Protein AF-A0A958RCN8-F1 (afdb_monomer_lite)

Foldseek 3Di:
DVVVVVVVVVVVVVVVVVVVLVVVVVPDVVSVVVVVVVVVVVVCCCVVVVVVVVVVVVVVLVVLCPDPLVVLVVLLVVLVVLLVVLVVVLVVLVVLLVVLVVVLPPDPDDDPVSNVVSVVVSVVSVVVNVVSVVSNVVSVVSNVVSVVVSVVVVVVVVVVVVVVVVVVVVVVVVVVVVVVVVVVVVVVVVVVVVVVVVVVVVVVVVPPDPVCVVVVVVVVVVVVVVVVD

Sequence (229 aa):
MSNRQSREDIFRWLLIGFIVSVLLVRMVPVFRFILGLLIVLIIGGAVGGGLWYFLIKRRRDKAYAASTEGQISQRIAYCEQEMEKQEDEIKEIEENIQDLQAQLVSSNEIAPQNRRESESLIRAFRSQLELRRSKMVFYNACVRKLEVLLHNQRLASDLEIKKKKLEKFRENNFEELAKLESLRSDVEMETLYLETIDQLSQRIQDTNTVDDAEVLQKELDKMMKELEC

Radius of gyration: 46.38 Å; chains: 1; bounding box: 95×74×129 Å

Secondary structure (DSSP, 8-state):
-HHHHHHHHHHHHHHHHHHHHHHHHHH-HHHHHHHHHHHHHHHHHHHHHHHHHHHHHHHHHHHHHHSHHHHHHHHHHHHHHHHHHHHHHHHHHHHHHHHHHHHHHH-TT--HHHHHHHHHHHHHHHHHHHHHHHHHHHHHHHHHHHHHHHHHHHHHHHHHHHHHHHHHHHHHHHHHHHHHHHHHHHHHHHHHHHHHHHHHHHHHHHT-STTTHHHHHHHHHHHHHHH--

Structure (mmCIF, N/CA/C/O backbone):
data_AF-A0A958RCN8-F1
#
_entry.id   AF-A0A958RCN8-F1
#
loop_
_atom_site.group_PDB
_atom_site.id
_atom_site.type_symbol
_atom_site.label_atom_id
_atom_site.label_alt_id
_atom_site.label_comp_id
_atom_site.label_asym_id
_atom_site.label_entity_id
_atom_site.label_seq_id
_atom_site.pdbx_PDB_ins_code
_atom_site.Cartn_x
_atom_site.Cartn_y
_atom_site.Cartn_z
_atom_site.occupancy
_atom_site.B_iso_or_equiv
_atom_site.auth_seq_id
_atom_site.auth_comp_id
_atom_site.auth_asym_id
_atom_site.auth_atom_id
_atom_site.pdbx_PDB_model_num
ATOM 1 N N . MET A 1 1 ? -23.945 -27.542 -24.951 1.00 50.31 1 MET A N 1
ATOM 2 C CA . MET A 1 1 ? -24.043 -28.936 -24.447 1.00 50.31 1 MET A CA 1
ATOM 3 C C . MET A 1 1 ? -22.737 -29.737 -24.550 1.00 50.31 1 MET A C 1
ATOM 5 O O . MET A 1 1 ? -22.545 -30.607 -23.717 1.00 50.31 1 MET A O 1
ATOM 9 N N . SER A 1 2 ? -21.798 -29.409 -25.451 1.00 57.50 2 SER A N 1
ATOM 10 C CA . SER A 1 2 ? -20.541 -30.169 -25.651 1.00 57.50 2 SER A CA 1
ATOM 11 C C . SER A 1 2 ? -19.548 -30.190 -24.469 1.00 57.50 2 SER A C 1
ATOM 13 O O . SER A 1 2 ? -18.787 -31.142 -24.334 1.00 57.50 2 SER A O 1
ATOM 15 N N . ASN A 1 3 ? -19.532 -29.175 -23.594 1.00 57.53 3 ASN A N 1
ATOM 16 C CA . ASN A 1 3 ? -18.508 -29.058 -22.537 1.00 57.53 3 ASN A CA 1
ATOM 17 C C . ASN A 1 3 ? -18.808 -29.905 -21.277 1.00 57.53 3 ASN A C 1
ATOM 19 O O . ASN A 1 3 ? -17.936 -30.143 -20.446 1.00 57.53 3 ASN A O 1
ATOM 23 N N . ARG A 1 4 ? -20.058 -30.367 -21.118 1.00 61.44 4 ARG A N 1
ATOM 24 C CA . ARG A 1 4 ? -20.486 -31.182 -19.966 1.00 61.44 4 ARG A CA 1
ATOM 25 C C . ARG A 1 4 ? -20.142 -32.661 -20.165 1.00 61.44 4 ARG A C 1
ATOM 27 O O . ARG A 1 4 ? -19.679 -33.302 -19.233 1.00 61.44 4 ARG A O 1
ATOM 34 N N . GLN A 1 5 ? -20.276 -33.140 -21.401 1.00 64.12 5 GLN A N 1
ATOM 35 C CA . GLN A 1 5 ? -19.983 -34.520 -21.795 1.00 64.12 5 GLN A CA 1
ATOM 36 C C . GLN A 1 5 ? -18.476 -34.822 -21.705 1.00 64.12 5 GLN A C 1
ATOM 38 O O . GLN A 1 5 ? -18.084 -35.793 -21.073 1.00 64.12 5 GLN A O 1
ATOM 43 N N . SER A 1 6 ? -17.627 -33.889 -22.161 1.00 70.69 6 SER A N 1
ATOM 44 C CA . SER A 1 6 ? -16.163 -33.993 -22.029 1.00 70.69 6 SER A CA 1
ATOM 45 C C . SER A 1 6 ? -15.694 -34.107 -20.567 1.00 70.69 6 SER A C 1
ATOM 47 O O . SER A 1 6 ? -14.833 -34.924 -20.249 1.00 70.69 6 SER A O 1
ATOM 49 N N . ARG A 1 7 ? -16.310 -33.365 -19.631 1.00 75.62 7 ARG A N 1
ATOM 50 C CA . ARG A 1 7 ? -16.005 -33.489 -18.191 1.00 75.62 7 ARG A CA 1
ATOM 51 C C . ARG A 1 7 ? -16.369 -34.858 -17.621 1.00 75.62 7 ARG A C 1
ATOM 53 O O . ARG A 1 7 ? -15.628 -35.357 -16.780 1.00 75.62 7 ARG A O 1
ATOM 60 N N . GLU A 1 8 ? -17.487 -35.442 -18.040 1.00 81.06 8 GLU A N 1
ATOM 61 C CA . GLU A 1 8 ? -17.928 -36.762 -17.574 1.00 81.06 8 GLU A CA 1
ATOM 62 C C . GLU A 1 8 ? -17.058 -37.885 -18.144 1.00 81.06 8 GLU A C 1
ATOM 64 O O . GLU A 1 8 ? -16.711 -38.813 -17.414 1.00 81.06 8 GLU A O 1
ATOM 69 N N . ASP A 1 9 ? -16.623 -37.765 -19.399 1.00 81.31 9 ASP A N 1
ATOM 70 C CA . ASP A 1 9 ? -15.710 -38.722 -20.022 1.00 81.31 9 ASP A CA 1
ATOM 71 C C . ASP A 1 9 ? -14.320 -38.673 -19.371 1.00 81.31 9 ASP A C 1
ATOM 73 O O . ASP A 1 9 ? -13.771 -39.716 -19.016 1.00 81.31 9 ASP A O 1
ATOM 77 N N . ILE A 1 10 ? -13.785 -37.477 -19.093 1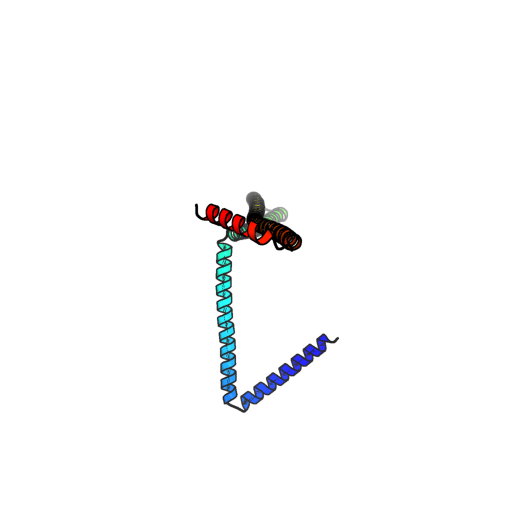.00 80.69 10 ILE A N 1
ATOM 78 C CA . ILE A 1 10 ? -12.529 -37.310 -18.337 1.00 80.69 10 ILE A CA 1
ATOM 79 C C . ILE A 1 10 ? -12.654 -37.927 -16.938 1.00 80.69 10 ILE A C 1
ATOM 81 O O . ILE A 1 10 ? -11.750 -38.630 -16.486 1.00 80.69 10 ILE A O 1
ATOM 85 N N . PHE A 1 11 ? -13.783 -37.708 -16.255 1.00 84.00 11 PHE A N 1
ATOM 86 C CA . PHE A 1 11 ? -14.011 -38.268 -14.924 1.00 84.00 11 PHE A CA 1
ATOM 87 C C . PHE A 1 11 ? -14.089 -39.799 -14.955 1.00 84.00 11 PHE A C 1
ATOM 89 O O . PHE A 1 11 ? -13.509 -40.453 -14.093 1.00 84.00 11 PHE A O 1
ATOM 96 N N . ARG A 1 12 ? -14.740 -40.383 -15.971 1.00 85.25 12 ARG A N 1
ATOM 97 C CA . ARG A 1 12 ? -14.813 -41.840 -16.174 1.00 85.25 12 ARG A CA 1
ATOM 98 C C . ARG A 1 12 ? -13.439 -42.447 -16.448 1.00 85.25 12 ARG A C 1
ATOM 100 O O . ARG A 1 12 ? -13.089 -43.436 -15.808 1.00 85.25 12 ARG A O 1
ATOM 107 N N . TRP A 1 13 ? -12.637 -41.841 -17.324 1.00 85.12 13 TRP A N 1
ATOM 108 C CA . TRP A 1 13 ? -11.272 -42.301 -17.603 1.00 85.12 13 TRP A CA 1
ATOM 109 C C . TRP A 1 13 ? -10.355 -42.200 -16.376 1.00 85.12 13 TRP A C 1
ATOM 111 O O . TRP A 1 13 ? -9.581 -43.123 -16.120 1.00 85.12 13 TRP A O 1
ATOM 121 N N . LEU A 1 14 ? -10.490 -41.146 -15.561 1.00 84.62 14 LEU A N 1
ATOM 122 C CA . LEU A 1 14 ? -9.772 -41.018 -14.286 1.00 84.62 14 LEU A CA 1
ATOM 123 C C . LEU A 1 14 ? -10.178 -42.101 -13.275 1.00 84.62 14 LEU A C 1
ATOM 125 O O . LEU A 1 14 ? -9.314 -42.674 -12.611 1.00 84.62 14 LEU A O 1
ATOM 129 N N . LEU A 1 15 ? -11.473 -42.414 -13.176 1.00 85.12 15 LEU A N 1
ATOM 130 C CA . LEU A 1 15 ? -12.000 -43.424 -12.253 1.00 85.12 15 LEU A CA 1
ATOM 131 C C . LEU A 1 15 ? -11.544 -44.837 -12.644 1.00 85.12 15 LEU A C 1
ATOM 133 O O . LEU A 1 15 ? -11.093 -45.602 -11.792 1.00 85.12 15 LEU A O 1
ATOM 137 N N . ILE A 1 16 ? -11.585 -45.160 -13.940 1.00 85.75 16 ILE A N 1
ATOM 138 C CA . ILE A 1 16 ? -11.079 -46.431 -14.476 1.00 85.75 16 ILE A CA 1
ATOM 139 C C . ILE A 1 16 ? -9.566 -46.539 -14.242 1.00 85.75 16 ILE A C 1
ATOM 141 O O . ILE A 1 16 ? -9.097 -47.565 -13.750 1.00 85.75 16 ILE A O 1
ATOM 145 N N . GLY A 1 17 ? -8.806 -45.472 -14.512 1.00 82.75 17 GLY A N 1
ATOM 146 C CA . GLY A 1 17 ? -7.365 -45.428 -14.247 1.00 82.75 17 GLY A CA 1
ATOM 147 C C . GLY A 1 17 ? -7.024 -45.644 -12.769 1.00 82.75 17 GLY A C 1
ATOM 148 O O . GLY A 1 17 ? -6.096 -46.388 -12.450 1.00 82.75 17 GLY A O 1
ATOM 149 N N . PHE A 1 18 ? -7.811 -45.066 -11.857 1.00 83.94 18 PHE A N 1
ATOM 150 C CA . PHE A 1 18 ? -7.647 -45.256 -10.416 1.00 83.94 18 PHE A CA 1
ATOM 151 C C . PHE A 1 18 ? -7.913 -46.707 -9.988 1.00 83.94 18 PHE A C 1
ATOM 153 O O . PHE A 1 18 ? -7.109 -47.289 -9.261 1.00 83.94 18 PHE A O 1
ATOM 160 N N . ILE A 1 19 ? -8.987 -47.330 -10.486 1.00 83.75 19 ILE A N 1
ATOM 161 C CA . ILE A 1 19 ? -9.335 -48.727 -10.171 1.00 83.75 19 ILE A CA 1
ATOM 162 C C . ILE A 1 19 ? -8.264 -49.697 -10.692 1.00 83.75 19 ILE A C 1
ATOM 164 O O . ILE A 1 19 ? -7.822 -50.583 -9.958 1.00 83.75 19 ILE A O 1
ATOM 168 N N . VAL A 1 20 ? -7.805 -49.514 -11.935 1.00 82.12 20 VAL A N 1
ATOM 169 C CA . VAL A 1 20 ? -6.746 -50.342 -12.538 1.00 82.12 20 VAL A CA 1
ATOM 170 C C . VAL A 1 20 ? -5.425 -50.180 -11.780 1.00 82.12 20 VAL A C 1
ATOM 172 O O . VAL A 1 20 ? -4.744 -51.171 -11.513 1.00 82.12 20 VAL A O 1
ATOM 175 N N . SER A 1 21 ? -5.095 -48.956 -11.361 1.00 74.56 21 SER A N 1
ATOM 176 C CA . SER A 1 21 ? -3.922 -48.670 -10.527 1.00 74.56 21 SER A CA 1
ATOM 177 C C . SER A 1 21 ? -3.978 -49.417 -9.186 1.00 74.56 21 SER A C 1
ATOM 179 O O . SER A 1 21 ? -3.027 -50.109 -8.821 1.00 74.56 21 SER A O 1
ATOM 181 N N . VAL A 1 22 ? -5.121 -49.388 -8.490 1.00 79.38 22 VAL A N 1
ATOM 182 C CA . VAL A 1 22 ? -5.320 -50.113 -7.219 1.00 79.38 22 VAL A CA 1
ATOM 183 C C . VAL A 1 22 ? -5.211 -51.634 -7.405 1.00 79.38 22 VAL A C 1
ATOM 185 O O . VAL A 1 22 ? -4.614 -52.321 -6.569 1.00 79.38 22 VAL A O 1
ATOM 188 N N . LEU A 1 23 ? -5.735 -52.172 -8.510 1.00 76.94 23 LEU A N 1
ATOM 189 C CA . LEU A 1 23 ? -5.676 -53.604 -8.814 1.00 76.94 23 LEU A CA 1
ATOM 190 C C . LEU A 1 23 ? -4.239 -54.074 -9.117 1.00 76.94 23 LEU A C 1
ATOM 192 O O . LEU A 1 23 ? -3.799 -55.098 -8.589 1.00 76.94 23 LEU A O 1
ATOM 196 N N . LEU A 1 24 ? -3.471 -53.296 -9.888 1.00 69.25 24 LEU A N 1
ATOM 197 C CA . LEU A 1 24 ? -2.056 -53.569 -10.187 1.00 69.25 24 LEU A CA 1
ATOM 198 C C . LEU A 1 24 ? -1.173 -53.532 -8.928 1.00 69.25 24 LEU A C 1
ATOM 200 O O . LEU A 1 24 ? -0.314 -54.397 -8.741 1.00 69.25 24 LEU A O 1
ATOM 204 N N . VAL A 1 25 ? -1.439 -52.592 -8.015 1.00 69.44 25 VAL A N 1
ATOM 205 C CA . VAL A 1 25 ? -0.756 -52.468 -6.712 1.00 69.44 25 VAL A CA 1
ATOM 206 C C . VAL A 1 25 ? -1.005 -53.681 -5.801 1.00 69.44 25 VAL A C 1
ATOM 208 O O . VAL A 1 25 ? -0.179 -54.013 -4.939 1.00 69.44 25 VAL A O 1
ATOM 211 N N . ARG A 1 26 ? -2.134 -54.383 -5.966 1.00 72.12 26 ARG A N 1
ATOM 212 C CA . ARG A 1 26 ? -2.431 -55.619 -5.225 1.00 72.12 26 ARG A CA 1
ATOM 213 C C . ARG A 1 26 ? -1.603 -56.800 -5.740 1.00 72.12 26 ARG A C 1
ATOM 215 O O . ARG A 1 26 ? -1.090 -57.552 -4.915 1.00 72.12 26 ARG A O 1
ATOM 222 N N . MET A 1 27 ? -1.484 -56.935 -7.062 1.00 69.94 27 MET A N 1
ATOM 223 C CA . MET A 1 27 ? -0.939 -58.117 -7.744 1.00 69.94 27 MET A CA 1
ATOM 224 C C . MET A 1 27 ? 0.592 -58.159 -7.790 1.00 69.94 27 MET A C 1
ATOM 226 O O . MET A 1 27 ? 1.169 -59.235 -7.668 1.00 69.94 27 MET A O 1
ATOM 230 N N . VAL A 1 28 ? 1.263 -57.011 -7.932 1.00 76.50 28 VAL A N 1
ATOM 231 C CA . VAL A 1 28 ? 2.714 -56.989 -8.165 1.00 76.50 28 VAL A CA 1
ATOM 232 C C . VAL A 1 28 ? 3.429 -56.161 -7.088 1.00 76.50 28 VAL A C 1
ATOM 234 O O . VAL A 1 28 ? 3.257 -54.941 -7.032 1.00 76.50 28 VAL A O 1
ATOM 237 N N . PRO A 1 29 ? 4.278 -56.773 -6.238 1.00 74.50 29 PRO A N 1
ATOM 238 C CA . PRO A 1 29 ? 4.960 -56.063 -5.153 1.00 74.50 29 PRO A CA 1
ATOM 239 C C . PRO A 1 29 ? 5.914 -54.968 -5.659 1.00 74.50 29 PRO A C 1
ATOM 241 O O . PRO A 1 29 ? 6.082 -53.954 -4.988 1.00 74.50 29 PRO A O 1
ATOM 244 N N . VAL A 1 30 ? 6.464 -55.109 -6.870 1.00 78.56 30 VAL A N 1
ATOM 245 C CA . VAL A 1 30 ? 7.331 -54.102 -7.514 1.00 78.56 30 VAL A CA 1
ATOM 246 C C . VAL A 1 30 ? 6.589 -52.781 -7.770 1.00 78.56 30 VAL A C 1
ATOM 248 O O . VAL A 1 30 ? 7.156 -51.708 -7.571 1.00 78.56 30 VAL A O 1
ATOM 251 N N . PHE A 1 31 ? 5.295 -52.827 -8.115 1.00 76.06 31 PHE A N 1
ATOM 252 C CA . PHE A 1 31 ? 4.500 -51.613 -8.339 1.00 76.06 31 PHE A CA 1
ATOM 253 C C . PHE A 1 31 ? 4.251 -50.819 -7.049 1.00 76.06 31 PHE A C 1
ATOM 255 O O . PHE A 1 31 ? 4.115 -49.601 -7.117 1.00 76.06 31 PHE A O 1
ATOM 262 N N . ARG A 1 32 ? 4.262 -51.458 -5.866 1.00 74.38 32 ARG A N 1
ATOM 263 C CA . ARG A 1 32 ? 4.172 -50.746 -4.574 1.00 74.38 32 ARG A CA 1
ATOM 264 C C . ARG A 1 32 ? 5.386 -49.861 -4.327 1.00 74.38 32 ARG A C 1
ATOM 266 O O . ARG A 1 32 ? 5.229 -48.731 -3.878 1.00 74.38 32 ARG A O 1
ATOM 273 N N . PHE A 1 33 ? 6.576 -50.360 -4.652 1.00 81.62 33 PHE A N 1
ATOM 274 C CA . PHE A 1 33 ? 7.813 -49.592 -4.522 1.00 81.62 33 PHE A CA 1
ATOM 275 C C . PHE A 1 33 ? 7.858 -48.425 -5.510 1.00 81.62 33 PHE A C 1
ATOM 277 O O . PHE A 1 33 ? 8.165 -47.307 -5.108 1.00 81.62 33 PHE A O 1
ATOM 284 N N . ILE A 1 34 ? 7.483 -48.658 -6.773 1.00 84.69 34 ILE A N 1
ATOM 285 C CA . ILE A 1 34 ? 7.455 -47.607 -7.803 1.00 84.69 34 ILE A CA 1
ATOM 286 C C . ILE A 1 34 ? 6.440 -46.514 -7.443 1.00 84.69 34 ILE A C 1
ATOM 288 O O . ILE A 1 34 ? 6.762 -45.330 -7.504 1.00 84.69 34 ILE A O 1
ATOM 292 N N . LEU A 1 35 ? 5.230 -46.894 -7.021 1.00 81.56 35 LEU A N 1
ATOM 293 C CA . LEU A 1 35 ? 4.178 -45.938 -6.677 1.00 81.56 35 LEU A CA 1
ATOM 294 C C . LEU A 1 35 ? 4.506 -45.172 -5.385 1.00 81.56 35 LEU A C 1
ATOM 296 O O . LEU A 1 35 ? 4.281 -43.967 -5.318 1.00 81.56 35 LEU A O 1
ATOM 300 N N . GLY A 1 36 ? 5.120 -45.834 -4.397 1.00 84.62 36 GLY A N 1
ATOM 301 C CA . GLY A 1 36 ? 5.647 -45.177 -3.200 1.00 84.62 36 GLY A CA 1
ATOM 302 C C . GLY A 1 36 ? 6.741 -44.154 -3.522 1.00 84.62 36 GLY A C 1
ATOM 303 O O . GLY A 1 36 ? 6.684 -43.025 -3.041 1.00 84.62 36 GLY A O 1
ATOM 304 N N . LEU A 1 37 ? 7.694 -44.507 -4.389 1.00 87.75 37 LEU A N 1
ATOM 305 C CA . LEU A 1 37 ? 8.769 -43.607 -4.821 1.00 87.75 37 LEU A CA 1
ATOM 306 C C . LEU A 1 37 ? 8.220 -42.398 -5.592 1.00 87.75 37 LEU A C 1
ATOM 308 O O . LEU A 1 37 ? 8.651 -41.269 -5.360 1.00 87.75 37 LEU A O 1
ATOM 312 N N . LEU A 1 38 ? 7.228 -42.615 -6.458 1.00 88.88 38 LEU A N 1
ATOM 313 C CA . LEU A 1 38 ? 6.568 -41.553 -7.215 1.00 88.88 38 LEU A CA 1
ATOM 314 C C . LEU A 1 38 ? 5.820 -40.582 -6.289 1.00 88.88 38 LEU A C 1
ATOM 316 O O . LEU A 1 38 ? 5.951 -39.370 -6.445 1.00 88.88 38 LEU A O 1
ATOM 320 N N . ILE A 1 39 ? 5.107 -41.088 -5.278 1.00 87.50 39 ILE A N 1
ATOM 321 C CA . ILE A 1 39 ? 4.454 -40.249 -4.260 1.00 87.50 39 ILE A CA 1
ATOM 322 C C . ILE A 1 39 ? 5.489 -39.426 -3.482 1.00 87.50 39 ILE A C 1
ATOM 324 O O . ILE A 1 39 ? 5.296 -38.226 -3.296 1.00 87.50 39 ILE A O 1
ATOM 328 N N . VAL A 1 40 ? 6.605 -40.033 -3.068 1.00 91.62 40 VAL A N 1
ATOM 329 C CA . VAL A 1 40 ? 7.680 -39.324 -2.353 1.00 91.62 40 VAL A CA 1
ATOM 330 C C . VAL A 1 40 ? 8.300 -38.227 -3.220 1.00 91.62 40 VAL A C 1
ATOM 332 O O . VAL A 1 40 ? 8.533 -37.129 -2.719 1.00 91.62 40 VAL A O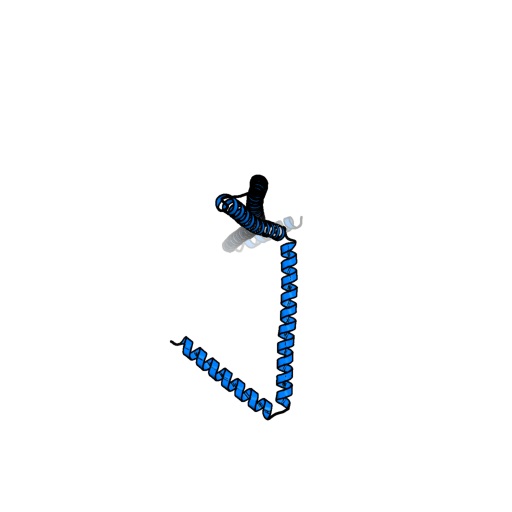 1
ATOM 335 N N . LEU A 1 41 ? 8.511 -38.469 -4.517 1.00 90.88 41 LEU A N 1
ATOM 336 C CA . LEU A 1 41 ? 8.997 -37.446 -5.449 1.00 90.88 41 LEU A CA 1
ATOM 337 C C . LEU A 1 41 ? 7.997 -36.303 -5.640 1.00 90.88 41 LEU A C 1
ATOM 339 O O . LEU A 1 41 ? 8.408 -35.145 -5.663 1.00 90.88 41 LEU A O 1
ATOM 343 N N . ILE A 1 42 ? 6.699 -36.601 -5.737 1.00 89.50 42 ILE A N 1
ATOM 344 C CA . ILE A 1 42 ? 5.660 -35.568 -5.842 1.00 89.50 42 ILE A CA 1
ATOM 345 C C . ILE A 1 42 ? 5.621 -34.720 -4.570 1.00 89.50 42 ILE A C 1
ATOM 347 O O . ILE A 1 42 ? 5.619 -33.494 -4.656 1.00 89.50 42 ILE A O 1
ATOM 351 N N . ILE A 1 43 ? 5.628 -35.348 -3.391 1.00 89.94 43 ILE A N 1
ATOM 352 C CA . ILE A 1 43 ? 5.621 -34.632 -2.110 1.00 89.94 43 ILE A CA 1
ATOM 353 C C . ILE A 1 43 ? 6.909 -33.816 -1.959 1.00 89.94 43 ILE A C 1
ATOM 355 O O . ILE A 1 43 ? 6.847 -32.636 -1.625 1.00 89.94 43 ILE A O 1
ATOM 359 N N . GLY A 1 44 ? 8.069 -34.400 -2.266 1.00 91.62 44 GLY A N 1
ATOM 360 C CA . GLY A 1 44 ? 9.359 -33.712 -2.222 1.00 91.62 44 GLY A CA 1
ATOM 361 C C . GLY A 1 44 ? 9.426 -32.522 -3.181 1.00 91.62 44 GLY A C 1
ATOM 362 O O . GLY A 1 44 ? 9.877 -31.446 -2.794 1.00 91.62 44 GLY A O 1
ATOM 363 N N . GLY A 1 45 ? 8.907 -32.676 -4.401 1.00 90.06 45 GLY A N 1
ATOM 364 C CA . GLY A 1 45 ? 8.805 -31.604 -5.389 1.00 90.06 45 GLY A CA 1
ATOM 365 C C . GLY A 1 45 ? 7.830 -30.502 -4.974 1.00 90.06 45 GLY A C 1
ATOM 366 O O . GLY A 1 45 ? 8.148 -29.323 -5.111 1.00 90.06 45 GLY A O 1
ATOM 367 N N . ALA A 1 46 ? 6.675 -30.857 -4.406 1.00 88.81 46 ALA A N 1
ATOM 368 C CA . ALA A 1 46 ? 5.689 -29.894 -3.920 1.00 88.81 46 ALA A CA 1
ATOM 369 C C . ALA A 1 46 ? 6.210 -29.100 -2.712 1.00 88.81 46 ALA A C 1
ATOM 371 O O . ALA A 1 46 ? 6.076 -27.878 -2.670 1.00 88.81 46 ALA A O 1
ATOM 372 N N . VAL A 1 47 ? 6.853 -29.772 -1.754 1.00 91.31 47 VAL A N 1
ATOM 373 C CA . VAL A 1 47 ? 7.446 -29.132 -0.572 1.00 91.31 47 VAL A CA 1
ATOM 374 C C . VAL A 1 47 ? 8.653 -28.282 -0.970 1.00 91.31 47 VAL A C 1
ATOM 376 O O . VAL A 1 47 ? 8.732 -27.118 -0.584 1.00 91.31 47 VAL A O 1
ATOM 379 N N . GLY A 1 48 ? 9.565 -28.817 -1.785 1.00 91.31 48 GLY A N 1
ATOM 380 C CA . GLY A 1 48 ? 10.742 -28.092 -2.268 1.00 91.31 48 GLY A CA 1
ATOM 381 C C . GLY A 1 48 ? 10.370 -26.883 -3.129 1.00 91.31 48 GLY A C 1
ATOM 382 O O . GLY A 1 48 ? 10.867 -25.781 -2.899 1.00 91.31 48 GLY A O 1
ATOM 383 N N . GLY A 1 49 ? 9.437 -27.057 -4.068 1.00 87.69 49 GLY A N 1
ATOM 384 C CA . GLY A 1 49 ? 8.907 -25.982 -4.906 1.00 87.69 49 GLY A CA 1
ATOM 385 C C . GLY A 1 49 ? 8.134 -24.936 -4.103 1.00 87.69 49 GLY A C 1
ATOM 386 O O . GLY A 1 49 ? 8.322 -23.739 -4.317 1.00 87.69 49 GLY A O 1
ATOM 387 N N . GLY A 1 50 ? 7.330 -25.365 -3.126 1.00 89.00 50 GLY A N 1
ATOM 388 C CA . GLY A 1 50 ? 6.619 -24.477 -2.208 1.00 89.00 50 GLY A CA 1
ATOM 389 C C . GLY A 1 50 ? 7.573 -23.636 -1.358 1.00 89.00 50 GLY A C 1
ATOM 390 O O . GLY A 1 50 ? 7.413 -22.417 -1.277 1.00 89.00 50 GLY A O 1
ATOM 391 N N . LEU A 1 51 ? 8.614 -24.254 -0.793 1.00 90.69 51 LEU A N 1
ATOM 392 C CA . LEU A 1 51 ? 9.663 -23.556 -0.045 1.00 90.69 51 LEU A CA 1
ATOM 393 C C . LEU A 1 51 ? 10.438 -22.578 -0.934 1.00 90.69 51 LEU A C 1
ATOM 395 O O . LEU A 1 51 ? 10.651 -21.432 -0.539 1.00 90.69 51 LEU A O 1
ATOM 399 N N . TRP A 1 52 ? 10.818 -22.986 -2.146 1.00 91.06 52 TRP A N 1
ATOM 400 C CA . TRP A 1 52 ? 11.527 -22.129 -3.099 1.00 91.06 52 TRP A CA 1
ATOM 401 C C . TRP A 1 52 ? 10.685 -20.919 -3.520 1.00 91.06 52 TRP A C 1
ATOM 403 O O . TRP A 1 52 ? 11.155 -19.778 -3.483 1.00 91.06 52 TRP A O 1
ATOM 413 N N . TYR A 1 53 ? 9.415 -21.150 -3.859 1.00 90.56 53 TYR A N 1
ATOM 414 C CA . TYR A 1 53 ? 8.455 -20.098 -4.181 1.00 90.56 53 TYR A CA 1
ATOM 415 C C . TYR A 1 53 ? 8.280 -19.128 -3.008 1.00 90.56 53 TYR A C 1
ATOM 417 O O . TYR A 1 53 ? 8.343 -17.911 -3.195 1.00 90.56 53 TYR A O 1
ATOM 425 N N . PHE A 1 54 ? 8.133 -19.649 -1.788 1.00 89.88 54 PHE A N 1
ATOM 426 C CA . PHE A 1 54 ? 7.997 -18.839 -0.580 1.00 89.88 54 PHE A CA 1
ATOM 427 C C . PHE A 1 54 ? 9.251 -17.997 -0.300 1.00 89.88 54 PHE A C 1
ATOM 429 O O . PHE A 1 54 ? 9.147 -16.816 0.033 1.00 89.88 54 PHE A O 1
ATOM 436 N N . LEU A 1 55 ? 10.447 -18.563 -0.491 1.00 87.88 55 LEU A N 1
ATOM 437 C CA . LEU A 1 55 ? 11.716 -17.851 -0.324 1.00 87.88 55 LEU A CA 1
ATOM 438 C C . LEU A 1 55 ? 11.893 -16.727 -1.350 1.00 87.88 55 LEU A C 1
ATOM 440 O O . LEU A 1 55 ? 12.269 -15.614 -0.973 1.00 87.88 55 LEU A O 1
ATOM 444 N N . ILE A 1 56 ? 11.596 -16.984 -2.628 1.00 87.12 56 ILE A N 1
ATOM 445 C CA . ILE A 1 56 ? 11.638 -15.956 -3.678 1.00 87.12 56 ILE A CA 1
ATOM 446 C C . ILE A 1 56 ? 10.621 -14.858 -3.392 1.00 87.12 56 ILE A C 1
ATOM 448 O O . ILE A 1 56 ? 10.971 -13.677 -3.435 1.00 87.12 56 ILE A O 1
ATOM 452 N N . LYS A 1 57 ? 9.383 -15.228 -3.053 1.00 88.00 57 LYS A N 1
ATOM 453 C CA . LYS A 1 57 ? 8.330 -14.272 -2.709 1.00 88.00 57 LYS A CA 1
ATOM 454 C C . LYS A 1 57 ? 8.777 -13.366 -1.562 1.00 88.00 57 LYS A C 1
ATOM 456 O O . LYS A 1 57 ? 8.792 -12.153 -1.725 1.00 88.00 57 LYS A O 1
ATOM 461 N N . ARG A 1 58 ? 9.304 -13.944 -0.479 1.00 84.06 58 ARG A N 1
ATOM 462 C CA . ARG A 1 58 ? 9.810 -13.192 0.677 1.00 84.06 58 ARG A CA 1
ATOM 463 C C . ARG A 1 58 ? 10.955 -12.239 0.326 1.00 84.06 58 ARG A C 1
ATOM 465 O O . ARG A 1 58 ? 11.044 -11.163 0.910 1.00 84.06 58 ARG A O 1
ATOM 472 N N . ARG A 1 59 ? 11.847 -12.607 -0.600 1.00 81.50 59 ARG A N 1
ATOM 473 C CA . ARG A 1 59 ? 12.915 -11.706 -1.072 1.00 81.50 59 ARG A CA 1
ATOM 474 C C . ARG A 1 59 ? 12.356 -10.529 -1.867 1.00 81.50 59 ARG A C 1
ATOM 476 O O . ARG A 1 59 ? 12.780 -9.405 -1.624 1.00 81.50 59 ARG A O 1
ATOM 483 N N . ARG A 1 60 ? 11.397 -10.771 -2.766 1.00 79.06 60 ARG A N 1
ATOM 484 C CA . ARG A 1 60 ? 10.735 -9.699 -3.527 1.00 79.06 60 ARG A CA 1
ATOM 485 C C . ARG A 1 60 ? 9.950 -8.765 -2.617 1.00 79.06 60 ARG A C 1
ATOM 487 O O . ARG A 1 60 ? 10.079 -7.560 -2.761 1.00 79.06 60 ARG A O 1
ATOM 494 N N . ASP A 1 61 ? 9.223 -9.310 -1.648 1.00 80.31 61 ASP A N 1
ATOM 495 C CA . ASP A 1 61 ? 8.440 -8.513 -0.702 1.00 80.31 61 ASP A CA 1
ATOM 496 C C . ASP A 1 61 ? 9.359 -7.645 0.169 1.00 80.31 61 ASP A C 1
ATOM 498 O O . ASP A 1 61 ? 9.067 -6.478 0.402 1.00 80.31 61 ASP A O 1
ATOM 502 N N . LYS A 1 62 ? 10.520 -8.172 0.586 1.00 80.12 62 LYS A N 1
ATOM 503 C CA . LYS A 1 62 ? 11.555 -7.385 1.277 1.00 80.12 62 LYS A CA 1
ATOM 504 C C . LYS A 1 62 ? 12.159 -6.296 0.390 1.00 80.12 62 LYS A C 1
ATOM 506 O O . LYS A 1 62 ? 12.372 -5.190 0.870 1.00 80.12 62 LYS A O 1
ATOM 511 N N . ALA A 1 63 ? 12.441 -6.597 -0.877 1.00 78.00 63 ALA A N 1
ATOM 512 C CA . ALA A 1 63 ? 12.969 -5.616 -1.823 1.00 78.00 63 ALA A CA 1
ATOM 513 C C . ALA A 1 63 ? 11.949 -4.502 -2.105 1.00 78.00 63 ALA A C 1
ATOM 515 O O . ALA A 1 63 ? 12.306 -3.327 -2.102 1.00 78.00 63 ALA A O 1
ATOM 516 N N . TYR A 1 64 ? 10.672 -4.860 -2.263 1.00 79.50 64 TYR A N 1
ATOM 517 C CA . TYR A 1 64 ? 9.583 -3.899 -2.396 1.00 79.50 64 TYR A CA 1
ATOM 518 C C . TYR A 1 64 ? 9.430 -3.065 -1.123 1.00 79.50 64 TYR A C 1
ATOM 520 O O . TYR A 1 64 ? 9.446 -1.845 -1.203 1.00 79.50 64 TYR A O 1
ATOM 528 N N . ALA A 1 65 ? 9.390 -3.690 0.056 1.00 77.06 65 ALA A N 1
ATOM 529 C CA . ALA A 1 65 ? 9.321 -2.994 1.343 1.00 77.06 65 ALA A CA 1
ATOM 530 C C . ALA A 1 65 ? 10.497 -2.030 1.580 1.00 77.06 65 ALA A C 1
ATOM 532 O O . ALA A 1 65 ? 10.325 -0.999 2.221 1.00 77.06 65 ALA A O 1
ATOM 533 N N . ALA A 1 66 ? 11.687 -2.351 1.065 1.00 81.19 66 ALA A N 1
ATOM 534 C CA . ALA A 1 66 ? 12.851 -1.476 1.146 1.00 81.19 66 ALA A CA 1
ATOM 535 C C . ALA A 1 66 ? 12.791 -0.302 0.154 1.00 81.19 66 ALA A C 1
ATOM 537 O O . ALA A 1 66 ? 13.395 0.738 0.416 1.00 81.19 66 ALA A O 1
ATOM 538 N N . SER A 1 67 ? 12.073 -0.449 -0.964 1.00 86.88 67 SER A N 1
ATOM 539 C CA . SER A 1 67 ? 11.890 0.623 -1.946 1.00 86.88 67 SER A CA 1
ATOM 540 C C . SER A 1 67 ? 11.084 1.785 -1.362 1.00 86.88 67 SER A C 1
ATOM 542 O O . SER A 1 67 ? 10.231 1.591 -0.495 1.00 86.88 67 SER A O 1
ATOM 544 N N . THR A 1 68 ? 11.304 2.999 -1.868 1.00 84.44 68 THR A N 1
ATOM 545 C CA . THR A 1 68 ? 10.525 4.177 -1.458 1.00 84.44 68 THR A CA 1
ATOM 546 C C . THR A 1 68 ? 9.025 3.965 -1.681 1.00 84.44 68 THR A C 1
ATOM 548 O O . THR A 1 68 ? 8.220 4.350 -0.840 1.00 84.44 68 THR A O 1
ATOM 551 N N . GLU A 1 69 ? 8.650 3.292 -2.773 1.00 85.44 69 GLU A N 1
ATOM 552 C CA . GLU A 1 69 ? 7.258 2.979 -3.103 1.00 85.44 69 GLU A CA 1
ATOM 553 C C . GLU A 1 69 ? 6.617 2.070 -2.046 1.00 85.44 69 GLU A C 1
ATOM 555 O O . GLU A 1 69 ? 5.518 2.343 -1.556 1.00 85.44 69 GLU A O 1
ATOM 560 N N . GLY A 1 70 ? 7.331 1.020 -1.633 1.00 84.81 70 GLY A N 1
ATOM 561 C CA . GLY A 1 70 ? 6.873 0.120 -0.580 1.00 84.81 70 GLY A CA 1
ATOM 562 C C . GLY A 1 70 ? 6.831 0.785 0.792 1.00 84.81 70 GLY A C 1
ATOM 563 O O . GLY A 1 70 ? 5.870 0.567 1.524 1.00 84.81 70 GLY A O 1
ATOM 564 N N . GLN A 1 71 ? 7.793 1.652 1.121 1.00 87.81 71 GLN A N 1
ATOM 565 C CA . GLN A 1 71 ? 7.769 2.427 2.367 1.00 87.81 71 GLN A CA 1
ATOM 566 C C . GLN A 1 71 ? 6.578 3.391 2.422 1.00 87.81 71 GLN A C 1
ATOM 568 O O . GLN A 1 71 ? 5.926 3.500 3.460 1.00 87.81 71 GLN A O 1
ATOM 573 N N . ILE A 1 72 ? 6.269 4.081 1.319 1.00 88.69 72 ILE A N 1
ATOM 574 C CA . ILE A 1 72 ? 5.093 4.959 1.231 1.00 88.69 72 ILE A CA 1
ATOM 575 C C . ILE A 1 72 ? 3.810 4.126 1.347 1.00 88.69 72 ILE A C 1
ATOM 577 O O . ILE A 1 72 ? 2.936 4.474 2.136 1.00 88.69 72 ILE A O 1
ATOM 581 N N . SER A 1 73 ? 3.731 2.992 0.645 1.00 89.12 73 SER A N 1
ATOM 582 C CA . SER A 1 73 ? 2.578 2.082 0.705 1.00 89.12 73 SER A CA 1
ATOM 583 C C . SER A 1 73 ? 2.337 1.541 2.120 1.00 89.12 73 SER A C 1
ATOM 585 O O . SER A 1 73 ? 1.206 1.511 2.591 1.00 89.12 73 SER A O 1
ATOM 587 N N . GLN A 1 74 ? 3.399 1.156 2.836 1.00 90.00 74 GLN A N 1
ATOM 588 C CA . GLN A 1 74 ? 3.306 0.701 4.227 1.00 90.00 74 GLN A CA 1
ATOM 589 C C . GLN A 1 74 ? 2.813 1.801 5.168 1.00 90.00 74 GLN A C 1
ATOM 591 O O . GLN A 1 74 ? 2.043 1.525 6.082 1.00 90.00 74 GLN A O 1
ATOM 596 N N . ARG A 1 75 ? 3.239 3.049 4.949 1.00 91.12 75 ARG A N 1
ATOM 597 C CA . ARG A 1 75 ? 2.768 4.192 5.741 1.00 91.12 75 ARG A CA 1
ATOM 598 C C . ARG A 1 75 ? 1.300 4.509 5.473 1.00 91.12 75 ARG A C 1
ATOM 600 O O . ARG A 1 75 ? 0.604 4.855 6.417 1.00 91.12 75 ARG A O 1
ATOM 607 N N . ILE A 1 76 ? 0.838 4.366 4.228 1.00 92.44 76 ILE A N 1
ATOM 608 C CA . ILE A 1 76 ? -0.587 4.490 3.888 1.00 92.44 76 ILE A CA 1
ATOM 609 C C . ILE A 1 76 ? -1.386 3.428 4.645 1.00 92.44 76 ILE A C 1
ATOM 611 O O . ILE A 1 76 ? -2.272 3.792 5.409 1.00 92.44 76 ILE A O 1
ATOM 615 N N . ALA A 1 77 ? -0.992 2.155 4.538 1.00 93.19 77 ALA A N 1
ATOM 616 C CA . ALA A 1 77 ? -1.664 1.057 5.235 1.00 93.19 77 ALA A CA 1
ATOM 617 C C . ALA A 1 77 ? -1.683 1.253 6.762 1.00 93.19 77 ALA A C 1
ATOM 619 O O . ALA A 1 77 ? -2.691 1.002 7.413 1.00 93.19 77 ALA A O 1
ATOM 620 N N . TYR A 1 78 ? -0.586 1.751 7.339 1.00 93.56 78 TYR A N 1
ATOM 621 C CA . TYR A 1 78 ? -0.534 2.108 8.756 1.00 93.56 78 TYR A CA 1
ATOM 622 C C . TYR A 1 78 ? -1.538 3.215 9.112 1.00 93.56 78 TYR A C 1
ATOM 624 O O . TYR A 1 78 ? -2.241 3.111 10.113 1.00 93.56 78 TYR A O 1
ATOM 632 N N . CYS A 1 79 ? -1.626 4.278 8.306 1.00 92.06 79 CYS A N 1
ATOM 633 C CA . CYS A 1 79 ? -2.596 5.347 8.536 1.00 92.06 79 CYS A CA 1
ATOM 634 C C . CYS A 1 79 ? -4.043 4.856 8.401 1.00 92.06 79 CYS A C 1
ATOM 636 O O . CYS A 1 79 ? -4.877 5.258 9.205 1.00 92.06 79 CYS A O 1
ATOM 638 N N . GLU A 1 80 ? -4.334 3.992 7.430 1.00 95.38 80 GLU A N 1
ATOM 639 C CA . GLU A 1 80 ? -5.658 3.384 7.251 1.00 95.38 80 GLU A CA 1
ATOM 640 C C . GLU A 1 80 ? -6.045 2.512 8.451 1.00 95.38 80 GLU A C 1
ATOM 642 O O . GLU A 1 80 ? -7.146 2.651 8.977 1.00 95.38 80 GLU A O 1
ATOM 647 N N . GLN A 1 81 ? -5.118 1.689 8.948 1.00 96.81 81 GLN A N 1
ATOM 648 C CA . GLN A 1 81 ? -5.338 0.866 10.138 1.00 96.81 81 GLN A CA 1
ATOM 649 C C . GLN A 1 81 ? -5.598 1.720 11.388 1.00 96.81 81 GLN A C 1
ATOM 651 O O . GLN A 1 81 ? -6.492 1.425 12.181 1.00 96.81 81 GLN A O 1
ATOM 656 N N . GLU A 1 82 ? -4.828 2.793 11.582 1.00 94.69 82 GLU A N 1
ATOM 657 C CA . GLU A 1 82 ? -5.067 3.708 12.698 1.00 94.69 82 GLU A CA 1
ATOM 658 C C . GLU A 1 82 ? -6.415 4.424 12.555 1.00 94.69 82 GLU A C 1
ATOM 660 O O . GLU A 1 82 ? -7.091 4.631 13.559 1.00 94.69 82 GLU A O 1
ATOM 665 N N . MET A 1 83 ? -6.846 4.765 11.336 1.00 94.94 83 MET A N 1
ATOM 666 C CA . MET A 1 83 ? -8.175 5.338 11.098 1.00 94.94 83 MET A CA 1
ATOM 667 C C . MET A 1 83 ? -9.298 4.368 11.463 1.00 94.94 83 MET A C 1
ATOM 669 O O . MET A 1 83 ? -10.218 4.788 12.157 1.00 94.94 83 MET A O 1
ATOM 673 N N . GLU A 1 84 ? -9.202 3.098 11.063 1.00 97.12 84 GLU A N 1
ATOM 674 C CA . GLU A 1 84 ? -10.174 2.054 11.423 1.00 97.12 84 GLU A CA 1
ATOM 675 C C . GLU A 1 84 ? -10.292 1.924 12.947 1.00 97.12 84 GLU A C 1
ATOM 677 O O . GLU A 1 84 ? -11.382 2.011 13.510 1.00 97.12 84 GLU A O 1
ATOM 682 N N . LYS A 1 85 ? -9.153 1.871 13.644 1.00 96.19 85 LYS A N 1
ATOM 683 C CA . LYS A 1 85 ? -9.128 1.849 15.109 1.00 96.19 85 LYS A CA 1
ATOM 684 C C . LYS A 1 85 ? -9.769 3.095 15.730 1.00 96.19 85 LYS A C 1
ATOM 686 O O . LYS A 1 85 ? -10.505 2.989 16.707 1.00 96.19 85 LYS A O 1
ATOM 691 N N . GLN A 1 86 ? -9.480 4.288 15.203 1.00 95.06 86 GLN A N 1
ATOM 692 C CA . GLN A 1 86 ? -10.109 5.518 15.696 1.00 95.06 86 GLN A CA 1
ATOM 693 C C . GLN A 1 86 ? -11.623 5.529 15.434 1.00 95.06 86 GLN A C 1
ATOM 695 O O . GLN A 1 86 ? -12.357 6.080 16.250 1.00 95.06 86 GLN A O 1
ATOM 700 N N . GLU A 1 87 ? -12.091 4.947 14.329 1.00 96.88 87 GLU A N 1
ATOM 701 C CA . GLU A 1 87 ? -13.515 4.833 14.007 1.00 96.88 87 GLU A CA 1
ATOM 702 C C . GLU A 1 87 ? -14.250 3.941 15.015 1.00 96.88 87 GLU A C 1
ATOM 704 O O . GLU A 1 87 ? -15.300 4.334 15.525 1.00 96.88 87 GLU A O 1
ATOM 709 N N . ASP A 1 88 ? -13.674 2.788 15.355 1.00 97.69 88 ASP A N 1
ATOM 710 C CA . ASP A 1 88 ? -14.237 1.883 16.360 1.00 97.69 88 ASP A CA 1
ATOM 711 C C . ASP A 1 88 ? -14.285 2.535 17.748 1.00 97.69 88 ASP A C 1
ATOM 713 O O . ASP A 1 88 ? -15.322 2.514 18.411 1.00 97.69 88 ASP A O 1
ATOM 717 N N . GLU A 1 89 ? -13.207 3.211 18.158 1.00 96.31 89 GLU A N 1
ATOM 718 C CA . GLU A 1 89 ? -13.183 3.953 19.425 1.00 96.31 89 GLU A CA 1
ATOM 719 C C . GLU A 1 89 ? -14.205 5.110 19.447 1.00 96.31 89 GLU A C 1
ATOM 721 O O . GLU A 1 89 ? -14.741 5.448 20.504 1.00 96.31 89 GLU A O 1
ATOM 726 N N . ILE A 1 90 ? -14.485 5.751 18.303 1.00 97.31 90 ILE A N 1
ATOM 727 C CA . ILE A 1 90 ? -15.531 6.783 18.204 1.00 97.31 90 ILE A CA 1
ATOM 728 C C . ILE A 1 90 ? -16.910 6.164 18.437 1.00 97.31 90 ILE A C 1
ATOM 730 O O . ILE A 1 90 ? -17.674 6.726 19.221 1.00 97.31 90 ILE A O 1
ATOM 734 N N . LYS A 1 91 ? -17.211 5.022 17.804 1.00 97.75 91 LYS A N 1
ATOM 735 C CA . LYS A 1 91 ? -18.490 4.314 17.987 1.00 97.75 91 LYS A CA 1
ATOM 736 C C . LYS A 1 91 ? -18.694 3.926 19.448 1.00 97.75 91 LYS A C 1
ATOM 738 O O . LYS A 1 91 ? -19.730 4.246 20.019 1.00 97.75 91 LYS A O 1
ATOM 743 N N . GLU A 1 92 ? -17.673 3.348 20.079 1.00 97.75 92 GLU A N 1
ATOM 744 C CA . GLU A 1 92 ? -17.713 2.977 21.497 1.00 97.75 92 GLU A CA 1
ATOM 745 C C . GLU A 1 92 ? -17.984 4.195 22.401 1.00 97.75 92 GLU A C 1
ATOM 747 O O . GLU A 1 92 ? -18.795 4.139 23.327 1.00 97.75 92 GLU A O 1
ATOM 752 N N . ILE A 1 93 ? -17.337 5.336 22.143 1.00 96.56 93 ILE A N 1
ATOM 753 C CA . ILE A 1 93 ? -17.575 6.558 22.925 1.00 96.56 93 ILE A CA 1
ATOM 754 C C . ILE A 1 93 ? -18.989 7.105 22.697 1.00 96.56 93 ILE A C 1
ATOM 756 O O . ILE A 1 93 ? -19.619 7.572 23.647 1.00 96.56 93 ILE A O 1
ATOM 760 N N . GLU A 1 94 ? -19.493 7.073 21.465 1.00 97.75 94 GLU A N 1
ATOM 761 C CA . GLU A 1 94 ? -20.851 7.521 21.142 1.00 97.75 94 GLU A CA 1
ATOM 762 C C . GLU A 1 94 ? -21.908 6.660 21.846 1.00 97.75 94 GLU A C 1
ATOM 764 O O . GLU A 1 94 ? -22.823 7.217 22.461 1.00 97.75 94 GLU A O 1
ATOM 769 N N . GLU A 1 95 ? -21.731 5.337 21.858 1.00 98.00 95 GLU A N 1
ATOM 770 C CA . GLU A 1 95 ? -22.578 4.396 22.599 1.00 98.00 95 GLU A CA 1
ATOM 771 C C . GLU A 1 95 ? -22.564 4.686 24.106 1.00 98.00 95 GLU A C 1
ATOM 773 O O . GLU A 1 95 ? -23.623 4.827 24.719 1.00 98.00 95 GLU A O 1
ATOM 778 N N . ASN A 1 96 ? -21.381 4.882 24.699 1.00 97.06 96 ASN A N 1
ATOM 779 C CA . ASN A 1 96 ? -21.244 5.227 26.118 1.00 97.06 96 ASN A CA 1
ATOM 780 C C . ASN A 1 96 ? -21.913 6.568 26.467 1.00 97.06 96 ASN A C 1
ATOM 782 O O . ASN A 1 96 ? -22.558 6.705 27.508 1.00 97.06 96 ASN A O 1
ATOM 786 N N . ILE A 1 97 ? -21.781 7.582 25.603 1.00 96.62 97 ILE A N 1
ATOM 787 C CA . ILE A 1 97 ? -22.466 8.869 25.783 1.00 96.62 97 ILE A CA 1
ATOM 788 C C . ILE A 1 97 ? -23.986 8.675 25.739 1.00 96.62 97 ILE A C 1
ATOM 790 O O . ILE A 1 97 ? -24.696 9.292 26.538 1.00 96.62 97 ILE A O 1
ATOM 794 N N . GLN A 1 98 ? -24.482 7.872 24.797 1.00 97.06 98 GLN A N 1
ATOM 795 C CA . GLN A 1 98 ? -25.908 7.624 24.622 1.00 97.06 98 GLN A CA 1
ATOM 796 C C . GLN A 1 98 ? -26.495 6.856 25.810 1.00 97.06 98 GLN A C 1
ATOM 798 O O . GLN A 1 98 ? -27.553 7.243 26.304 1.00 97.06 98 GLN A O 1
ATOM 803 N N . ASP A 1 99 ? -25.800 5.830 26.303 1.00 96.00 99 ASP A N 1
ATOM 804 C CA . ASP A 1 99 ? -26.206 5.059 27.481 1.00 96.00 99 ASP A CA 1
ATOM 805 C C . ASP A 1 99 ? -26.286 5.948 28.733 1.00 96.00 99 ASP A C 1
ATOM 807 O O . ASP A 1 99 ? -27.331 6.024 29.383 1.00 96.00 99 ASP A O 1
ATOM 811 N N . LEU A 1 100 ? -25.244 6.745 29.007 1.00 93.75 100 LEU A N 1
ATOM 812 C CA . LEU A 1 100 ? -25.248 7.690 30.132 1.00 93.75 100 LEU A CA 1
ATOM 813 C C . LEU A 1 100 ? -26.383 8.719 30.026 1.00 93.75 100 LEU A C 1
ATOM 815 O O . LEU A 1 100 ? -27.005 9.067 31.030 1.00 93.75 100 LEU A O 1
ATOM 819 N N . GLN A 1 101 ? -26.680 9.213 28.821 1.00 94.19 101 GLN A N 1
ATOM 820 C CA . GLN A 1 101 ? -27.802 10.132 28.605 1.00 94.19 101 GLN A CA 1
ATOM 821 C C . GLN A 1 101 ? -29.158 9.450 28.804 1.00 94.19 101 GLN A C 1
ATOM 823 O O . GLN A 1 101 ? -30.048 10.049 29.406 1.00 94.19 101 GLN A O 1
ATOM 828 N N . ALA A 1 102 ? -29.322 8.213 28.336 1.00 93.75 102 ALA A N 1
ATOM 829 C CA . ALA A 1 102 ? -30.548 7.448 28.519 1.00 93.75 102 ALA A CA 1
ATOM 830 C C . ALA A 1 102 ? -30.816 7.185 30.008 1.00 93.75 102 ALA A C 1
ATOM 832 O O . ALA A 1 102 ? -31.915 7.471 30.485 1.00 93.75 102 ALA A O 1
ATOM 833 N N . GLN A 1 103 ? -29.794 6.756 30.758 1.00 90.75 103 GLN A N 1
ATOM 834 C CA . GLN A 1 103 ? -29.880 6.525 32.204 1.00 90.75 103 GLN A CA 1
ATOM 835 C C . GLN A 1 103 ? -30.231 7.799 32.983 1.00 90.75 103 GLN A C 1
ATOM 837 O O . GLN A 1 103 ? -30.991 7.739 33.953 1.00 90.75 103 GLN A O 1
ATOM 842 N N . LEU A 1 104 ? -29.726 8.958 32.538 1.00 89.56 104 LEU A N 1
ATOM 843 C CA . LEU A 1 104 ? -30.049 10.264 33.117 1.00 89.56 104 LEU A CA 1
ATOM 844 C C . LEU A 1 104 ? -31.511 10.688 32.910 1.00 89.56 104 LEU A C 1
ATOM 846 O O . LEU A 1 104 ? -32.046 11.426 33.736 1.00 89.56 104 LEU A O 1
ATOM 850 N N . VAL A 1 105 ? -32.142 10.257 31.815 1.00 87.81 105 VAL A N 1
ATOM 851 C CA . VAL A 1 105 ? -33.530 10.608 31.470 1.00 87.81 105 VAL A CA 1
ATOM 852 C C . VAL A 1 105 ? -34.529 9.604 32.049 1.00 87.81 105 VAL A C 1
ATOM 854 O O . VAL A 1 105 ? -35.620 10.000 32.453 1.00 87.81 105 VAL A O 1
ATOM 857 N N . SER A 1 106 ? -34.181 8.316 32.100 1.00 84.56 106 SER A N 1
ATOM 858 C CA . SER A 1 106 ? -35.102 7.248 32.507 1.00 84.56 106 SER A CA 1
ATOM 859 C C . SER A 1 106 ? -35.299 7.132 34.020 1.00 84.56 106 SER A C 1
ATOM 861 O O . SER A 1 106 ? -36.329 6.628 34.464 1.00 84.56 106 SER A O 1
ATOM 863 N N . SER A 1 107 ? -34.329 7.567 34.825 1.00 78.81 107 SER A N 1
ATOM 864 C CA . SER A 1 107 ? -34.415 7.470 36.284 1.00 78.81 107 SER A CA 1
ATOM 865 C C . SER A 1 107 ? -35.030 8.741 36.879 1.00 78.81 107 SER A C 1
ATOM 867 O O . SER A 1 107 ? -34.389 9.785 36.971 1.00 78.81 107 SER A O 1
ATOM 869 N N . ASN A 1 108 ? -36.287 8.644 37.323 1.00 67.75 108 ASN A N 1
ATOM 870 C CA . ASN A 1 108 ? -37.036 9.756 37.932 1.00 67.75 108 ASN A CA 1
ATOM 871 C C . ASN A 1 108 ? -36.474 10.219 39.298 1.00 67.75 108 ASN A C 1
ATOM 873 O O . ASN A 1 108 ? -36.816 11.304 39.759 1.00 67.75 108 ASN A O 1
ATOM 877 N N . GLU A 1 109 ? -35.597 9.431 39.932 1.00 76.62 109 GLU A N 1
ATOM 878 C CA . GLU A 1 109 ? -35.019 9.697 41.262 1.00 76.62 109 GLU A CA 1
ATOM 879 C C . GLU A 1 109 ? -33.486 9.531 41.280 1.00 76.62 109 GLU A C 1
ATOM 881 O O . GLU A 1 109 ? -32.911 8.858 42.134 1.00 76.62 109 GLU A O 1
ATOM 886 N N . ILE A 1 110 ? -32.773 10.126 40.319 1.00 78.31 110 ILE A N 1
ATOM 887 C CA . ILE A 1 110 ? -31.301 10.139 40.367 1.00 78.31 110 ILE A CA 1
ATOM 888 C C . ILE A 1 110 ? -30.839 11.110 41.452 1.00 78.31 110 ILE A C 1
ATOM 890 O O . ILE A 1 110 ? -31.171 12.298 41.424 1.00 78.31 110 ILE A O 1
ATOM 894 N N . ALA A 1 111 ? -30.002 10.624 42.370 1.00 87.00 111 ALA A N 1
ATOM 895 C CA . ALA A 1 111 ? -29.337 11.474 43.347 1.00 87.00 111 ALA A CA 1
ATOM 896 C C . ALA A 1 111 ? -28.580 12.622 42.639 1.00 87.00 111 ALA A C 1
ATOM 898 O O . ALA A 1 111 ? -27.855 12.381 41.668 1.00 87.00 111 ALA A O 1
ATOM 899 N N . PRO A 1 112 ? -28.675 13.876 43.120 1.00 86.12 112 PRO A N 1
ATOM 900 C CA . PRO A 1 112 ? -28.084 15.034 42.442 1.00 86.12 112 PRO A CA 1
ATOM 901 C C . PRO A 1 112 ? -26.563 14.923 42.257 1.00 86.12 112 PRO A C 1
ATOM 903 O O . PRO A 1 112 ? -26.011 15.519 41.333 1.00 86.12 112 PRO A O 1
ATOM 906 N N . GLN A 1 113 ? -25.885 14.142 43.101 1.00 88.88 113 GLN A N 1
ATOM 907 C CA . GLN A 1 113 ? -24.467 13.825 42.952 1.00 88.88 113 GLN A CA 1
ATOM 908 C C . GLN A 1 113 ? -24.194 12.948 41.718 1.00 88.88 113 GLN A C 1
ATOM 910 O O . GLN A 1 113 ? -23.410 13.350 40.860 1.00 88.88 113 GLN A O 1
ATOM 915 N N . ASN A 1 114 ? -24.904 11.826 41.567 1.00 87.88 114 ASN A N 1
ATOM 916 C CA . ASN A 1 114 ? -24.750 10.909 40.428 1.00 87.88 114 ASN A CA 1
ATOM 917 C C . ASN A 1 114 ? -25.067 11.601 39.095 1.00 87.88 114 ASN A C 1
ATOM 919 O O . ASN A 1 114 ? -24.435 11.326 38.074 1.00 87.88 114 ASN A O 1
ATOM 923 N N . ARG A 1 115 ? -26.009 12.554 39.108 1.00 90.50 115 ARG A N 1
ATOM 924 C CA . ARG A 1 115 ? -26.315 13.388 37.942 1.00 90.50 115 ARG A CA 1
ATOM 925 C C . ARG A 1 115 ? -25.128 14.261 37.530 1.00 90.50 115 ARG A C 1
ATOM 927 O O . ARG A 1 115 ? -24.747 14.257 36.363 1.00 90.50 115 ARG A O 1
ATOM 934 N N . ARG A 1 116 ? -24.509 14.966 38.484 1.00 92.44 116 ARG A N 1
ATOM 935 C CA . ARG A 1 116 ? -23.321 15.802 38.227 1.00 92.44 116 ARG A CA 1
ATOM 936 C C . ARG A 1 116 ? -22.128 14.979 37.749 1.00 92.44 116 ARG A C 1
ATOM 938 O O . ARG A 1 116 ? -21.408 15.421 36.856 1.00 92.44 116 ARG A O 1
ATOM 945 N N . GLU A 1 117 ? -21.919 13.802 38.331 1.00 92.88 117 GLU A N 1
ATOM 946 C CA . GLU A 1 117 ? -20.847 12.888 37.925 1.00 92.88 117 GLU A CA 1
ATOM 947 C C . GLU A 1 117 ? -21.062 12.381 36.493 1.00 92.88 117 GLU A C 1
ATOM 949 O O . GLU A 1 117 ? -20.152 12.483 35.669 1.00 92.88 117 GLU A O 1
ATOM 954 N N . SER A 1 118 ? -22.284 11.964 36.150 1.00 93.81 118 SER A N 1
ATOM 955 C CA . SER A 1 118 ? -22.639 11.530 34.791 1.00 93.81 118 SER A CA 1
ATOM 956 C C . SER A 1 118 ? -22.485 12.660 33.764 1.00 93.81 118 SER A C 1
ATOM 958 O O . SER A 1 118 ? -21.907 12.462 32.698 1.00 93.81 118 SER A O 1
ATOM 960 N N . GLU A 1 119 ? -22.919 13.883 34.088 1.00 94.38 119 GLU A N 1
ATOM 961 C CA . GLU A 1 119 ? -22.726 15.065 33.231 1.00 94.38 119 GLU A CA 1
ATOM 962 C C . GLU A 1 119 ? -21.240 15.439 33.063 1.00 94.38 119 GLU A C 1
ATOM 964 O O . GLU A 1 119 ? -20.820 15.910 32.001 1.00 94.38 119 GLU A O 1
ATOM 969 N N . SER A 1 120 ? -20.417 15.235 34.095 1.00 96.38 120 SER A N 1
ATOM 970 C CA . SER A 1 120 ? -18.960 15.393 34.008 1.00 96.38 120 SER A CA 1
ATOM 971 C C . SER A 1 120 ? -18.344 14.357 33.066 1.00 96.38 120 SER A C 1
ATOM 973 O O . SER A 1 120 ? -17.569 14.713 32.174 1.00 96.38 120 SER A O 1
ATOM 975 N N . LEU A 1 121 ? -18.747 13.093 33.205 1.00 96.44 121 LEU A N 1
ATOM 976 C CA . LEU A 1 121 ? -18.253 11.989 32.391 1.00 96.44 121 LEU A CA 1
ATOM 977 C C . LEU A 1 121 ? -18.645 12.153 30.914 1.00 96.44 121 LEU A C 1
ATOM 979 O O . LEU A 1 121 ? -17.795 12.024 30.037 1.00 96.44 121 LEU A O 1
ATOM 983 N N . ILE A 1 122 ? -19.886 12.565 30.631 1.00 96.31 122 ILE A N 1
ATOM 984 C CA . ILE A 1 122 ? -20.342 12.891 29.270 1.00 96.31 122 ILE A CA 1
ATOM 985 C C . ILE A 1 122 ? -19.486 14.005 28.651 1.00 96.31 122 ILE A C 1
ATOM 987 O O . ILE A 1 122 ? -19.120 13.923 27.478 1.00 96.31 122 ILE A O 1
ATOM 991 N N . ARG A 1 123 ? -19.132 15.051 29.412 1.00 97.19 123 ARG A N 1
ATOM 992 C CA . ARG A 1 123 ? -18.247 16.121 28.912 1.00 97.19 123 ARG A CA 1
ATOM 993 C C . ARG A 1 123 ? -16.845 15.604 28.595 1.00 97.19 123 ARG A C 1
ATOM 995 O O . ARG A 1 123 ? -16.297 15.967 27.554 1.00 97.19 123 ARG A O 1
ATOM 1002 N N . ALA A 1 124 ? -16.289 14.742 29.444 1.00 96.19 124 ALA A N 1
ATOM 1003 C CA . ALA A 1 124 ? -14.995 14.114 29.194 1.00 96.19 124 ALA A CA 1
ATOM 1004 C C . ALA A 1 124 ? -15.024 13.245 27.924 1.00 96.19 124 ALA A C 1
ATOM 1006 O O . ALA A 1 124 ? -14.149 13.383 27.068 1.00 96.19 124 ALA A O 1
ATOM 1007 N N . PHE A 1 125 ? -16.065 12.426 27.747 1.00 97.38 125 PHE A N 1
ATOM 1008 C CA . PHE A 1 125 ? -16.258 11.627 26.536 1.00 97.38 125 PHE A CA 1
ATOM 1009 C C . PHE A 1 125 ? -16.395 12.487 25.276 1.00 97.38 125 PHE A C 1
ATOM 1011 O O . PHE A 1 125 ? -15.761 12.191 24.266 1.00 97.38 125 PHE A O 1
ATOM 1018 N N . ARG A 1 126 ? -17.140 13.598 25.327 1.00 96.75 126 ARG A N 1
ATOM 1019 C CA . ARG A 1 126 ? -17.248 14.532 24.189 1.00 96.75 126 ARG A CA 1
ATOM 1020 C C . ARG A 1 126 ? -15.897 15.131 23.796 1.00 96.75 126 ARG A C 1
ATOM 1022 O O . ARG A 1 126 ? -15.578 15.171 22.613 1.00 96.75 126 ARG A O 1
ATOM 1029 N N . SER A 1 127 ? -15.079 15.523 24.772 1.00 95.12 127 SER A N 1
ATOM 1030 C CA . SER A 1 127 ? -13.719 16.011 24.506 1.00 95.12 127 SER A CA 1
ATOM 1031 C C . SER A 1 127 ? -12.838 14.933 23.857 1.00 95.12 127 SER A C 1
ATOM 1033 O O . SER A 1 127 ? -12.111 15.200 22.900 1.00 95.12 127 SER A O 1
ATOM 1035 N N . GLN A 1 128 ? -12.941 13.688 24.329 1.00 95.19 128 GLN A N 1
ATOM 1036 C CA . GLN A 1 128 ? -12.235 12.544 23.749 1.00 95.19 128 GLN A CA 1
ATOM 1037 C C . GLN A 1 128 ? -12.694 12.220 22.320 1.00 95.19 128 GLN A C 1
ATOM 1039 O O . GLN A 1 128 ? -11.872 11.847 21.481 1.00 95.19 128 GLN A O 1
ATOM 1044 N N . LEU A 1 129 ? -13.981 12.384 22.030 1.00 95.62 129 LEU A N 1
ATOM 1045 C CA . LEU A 1 129 ? -14.566 12.196 20.707 1.00 95.62 129 LEU A CA 1
ATOM 1046 C C . LEU A 1 129 ? -14.078 13.263 19.716 1.00 95.62 129 LEU A C 1
ATOM 1048 O O . LEU A 1 129 ? -13.681 12.928 18.600 1.00 95.62 129 LEU A O 1
ATOM 1052 N N . GLU A 1 130 ? -14.011 14.532 20.126 1.00 94.06 130 GLU A N 1
ATOM 1053 C CA . GLU A 1 130 ? -13.428 15.607 19.307 1.00 94.06 130 GLU A CA 1
ATOM 1054 C C . GLU A 1 130 ? -11.955 15.341 18.973 1.00 94.06 130 GLU A C 1
ATOM 1056 O O . GLU A 1 130 ? -11.540 15.479 17.818 1.00 94.06 130 GLU A O 1
ATOM 1061 N N . LEU A 1 131 ? -11.172 14.890 19.959 1.00 93.19 131 LEU A N 1
ATOM 1062 C CA . LEU A 1 131 ? -9.769 14.533 19.758 1.00 93.19 131 LEU A CA 1
ATOM 1063 C C . LEU A 1 131 ? -9.611 13.430 18.701 1.00 93.19 131 LEU A C 1
ATOM 1065 O O . LEU A 1 131 ? -8.764 13.543 17.814 1.00 93.19 131 LEU A O 1
ATOM 1069 N N . ARG A 1 132 ? -10.426 12.373 18.769 1.00 93.25 132 ARG A N 1
ATOM 1070 C CA . ARG A 1 132 ? -10.371 11.250 17.818 1.00 93.25 132 ARG A CA 1
ATOM 1071 C C . ARG A 1 132 ? -10.803 11.652 16.416 1.00 93.25 132 ARG A C 1
ATOM 1073 O O . ARG A 1 132 ? -10.128 11.308 15.449 1.00 93.25 132 ARG A O 1
ATOM 1080 N N . ARG A 1 133 ? -11.856 12.464 16.292 1.00 92.38 133 ARG A N 1
ATOM 1081 C CA . ARG A 1 133 ? -12.270 13.032 14.998 1.00 92.38 133 ARG A CA 1
ATOM 1082 C C . ARG A 1 133 ? -11.160 13.884 14.380 1.00 92.38 133 ARG A C 1
ATOM 1084 O O . ARG A 1 133 ? -10.884 13.754 13.190 1.00 92.38 133 ARG A O 1
ATOM 1091 N N . SER A 1 134 ? -10.464 14.687 15.185 1.00 92.38 134 SER A N 1
ATOM 1092 C CA . SER A 1 134 ? -9.299 15.457 14.730 1.00 92.38 134 SER A CA 1
ATOM 1093 C C . SER A 1 134 ? -8.156 14.550 14.249 1.00 92.38 134 SER A C 1
ATOM 1095 O O . SER A 1 134 ? -7.598 14.774 13.172 1.00 92.38 134 SER A O 1
ATOM 1097 N N . LYS A 1 135 ? -7.861 13.461 14.978 1.00 90.06 135 LYS A N 1
ATOM 1098 C CA . LYS A 1 135 ? -6.890 12.442 14.543 1.00 90.06 135 LYS A CA 1
ATOM 1099 C C . LYS A 1 135 ? -7.285 11.796 13.215 1.00 90.06 135 LYS A C 1
ATOM 1101 O O . LYS A 1 135 ? -6.434 11.685 12.339 1.00 90.06 135 LYS A O 1
ATOM 1106 N N .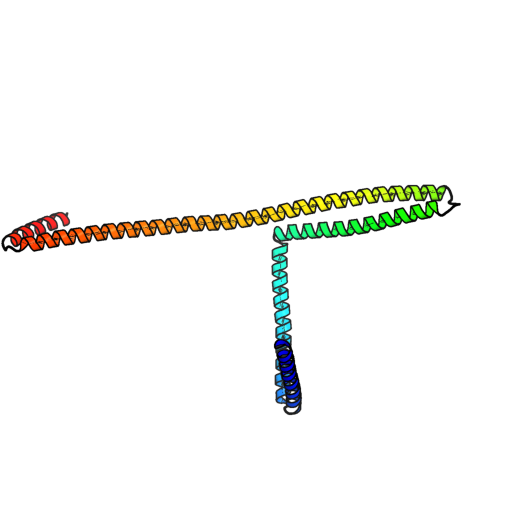 MET A 1 136 ? -8.553 11.427 13.023 1.00 92.56 136 MET A N 1
ATOM 1107 C CA . MET A 1 136 ? -9.025 10.883 11.741 1.00 92.56 136 MET A CA 1
ATOM 1108 C C . MET A 1 136 ? -8.806 11.859 10.583 1.00 92.56 136 MET A C 1
ATOM 1110 O O . MET A 1 136 ? -8.311 11.462 9.529 1.00 92.56 136 MET A O 1
ATOM 1114 N N . VAL A 1 137 ? -9.123 13.144 10.775 1.00 91.94 137 VAL A N 1
ATOM 1115 C CA . VAL A 1 137 ? -8.879 14.181 9.758 1.00 91.94 137 VAL A CA 1
ATOM 1116 C C . VAL A 1 137 ? -7.386 14.290 9.439 1.00 91.94 137 VAL A C 1
ATOM 1118 O O . VAL A 1 137 ? -7.011 14.368 8.267 1.00 91.94 137 VAL A O 1
ATOM 1121 N N . PHE A 1 138 ? -6.530 14.250 10.461 1.00 92.56 138 PHE A N 1
ATOM 1122 C CA . PHE A 1 138 ? -5.081 14.263 10.288 1.00 92.56 138 PHE A CA 1
ATOM 1123 C C . PHE A 1 138 ? -4.581 13.049 9.492 1.00 92.56 138 PHE A C 1
ATOM 1125 O O . PHE A 1 138 ? -3.873 13.230 8.501 1.00 92.56 138 PHE A O 1
ATOM 1132 N N . TYR A 1 139 ? -4.981 11.828 9.864 1.00 91.38 139 TYR A N 1
ATOM 1133 C CA . TYR A 1 139 ? -4.580 10.616 9.146 1.00 91.38 139 TYR A CA 1
ATOM 1134 C C . TYR A 1 139 ? -5.078 10.613 7.699 1.00 91.38 139 TYR A C 1
ATOM 1136 O O . TYR A 1 139 ? -4.302 10.307 6.796 1.00 91.38 139 TYR A O 1
ATOM 1144 N N . ASN A 1 140 ? -6.312 11.057 7.446 1.00 91.31 140 ASN A N 1
ATOM 1145 C CA . ASN A 1 140 ? -6.840 11.192 6.087 1.00 91.31 140 ASN A CA 1
ATOM 1146 C C . ASN A 1 140 ? -5.999 12.175 5.251 1.00 91.31 140 ASN A C 1
ATOM 1148 O O . ASN A 1 140 ? -5.632 11.890 4.111 1.00 91.31 140 ASN A O 1
ATOM 1152 N N . ALA A 1 141 ? -5.615 13.316 5.834 1.00 90.19 141 ALA A N 1
ATOM 1153 C CA . ALA A 1 141 ? -4.724 14.267 5.176 1.00 90.19 141 ALA A CA 1
ATOM 1154 C C . ALA A 1 141 ? -3.327 13.673 4.908 1.00 90.19 141 ALA A C 1
ATOM 1156 O O . ALA A 1 141 ? -2.739 13.945 3.857 1.00 90.19 141 ALA A O 1
ATOM 1157 N N . CYS A 1 142 ? -2.799 12.854 5.822 1.00 88.00 142 CYS A N 1
ATOM 1158 C CA . CYS A 1 142 ? -1.549 12.120 5.625 1.00 88.00 142 CYS A CA 1
ATOM 1159 C C . CYS A 1 142 ? -1.646 11.126 4.465 1.00 88.00 142 CYS A C 1
ATOM 1161 O O . CYS A 1 142 ? -0.768 11.151 3.603 1.00 88.00 142 CYS A O 1
ATOM 1163 N N . VAL A 1 143 ? -2.708 10.316 4.401 1.00 92.62 143 VAL A N 1
ATOM 1164 C CA . VAL A 1 143 ? -2.944 9.357 3.308 1.00 92.62 143 VAL A CA 1
ATOM 1165 C C . VAL A 1 143 ? -2.950 10.077 1.963 1.00 92.62 143 VAL A C 1
ATOM 1167 O O . VAL A 1 143 ? -2.121 9.767 1.112 1.00 92.62 143 VAL A O 1
ATOM 1170 N N . ARG A 1 144 ? -3.761 11.132 1.810 1.00 92.00 144 ARG A N 1
ATOM 1171 C CA . ARG A 1 144 ? -3.819 11.908 0.557 1.00 92.00 144 ARG A CA 1
ATOM 1172 C C . ARG A 1 144 ? -2.456 12.456 0.139 1.00 92.00 144 ARG A C 1
ATOM 1174 O O . ARG A 1 144 ? -2.094 12.414 -1.034 1.00 92.00 144 ARG A O 1
ATOM 1181 N N . LYS A 1 145 ? -1.672 12.983 1.087 1.00 89.88 145 LYS A N 1
ATOM 1182 C CA . LYS A 1 145 ? -0.319 13.481 0.789 1.00 89.88 145 LYS A CA 1
ATOM 1183 C C . LYS A 1 145 ? 0.619 12.356 0.352 1.00 89.88 145 LYS A C 1
ATOM 1185 O O . LYS A 1 145 ? 1.401 12.556 -0.575 1.00 89.88 145 LYS A O 1
ATOM 1190 N N . LEU A 1 146 ? 0.553 11.197 1.002 1.00 90.69 146 LEU A N 1
ATOM 1191 C CA . LEU A 1 146 ? 1.369 10.033 0.657 1.00 90.69 146 LEU A CA 1
ATOM 1192 C C . LEU A 1 146 ? 1.003 9.473 -0.723 1.00 90.69 146 LEU A C 1
ATOM 1194 O O . LEU A 1 146 ? 1.904 9.159 -1.495 1.00 90.69 146 LEU A O 1
ATOM 1198 N N . GLU A 1 147 ? -0.281 9.425 -1.076 1.00 91.31 147 GLU A N 1
ATOM 1199 C CA . GLU A 1 147 ? -0.747 9.015 -2.407 1.00 91.31 147 GLU A CA 1
ATOM 1200 C C . GLU A 1 147 ? -0.238 9.948 -3.510 1.00 91.31 147 GLU A C 1
ATOM 1202 O O . GLU A 1 147 ? 0.253 9.489 -4.542 1.00 91.31 147 GLU A O 1
ATOM 1207 N N . VAL A 1 148 ? -0.286 11.264 -3.279 1.00 91.81 148 VAL A N 1
ATOM 1208 C CA . VAL A 1 148 ? 0.264 12.252 -4.220 1.00 91.81 148 VAL A CA 1
ATOM 1209 C C . VAL A 1 148 ? 1.774 12.071 -4.383 1.00 91.81 148 VAL A C 1
ATOM 1211 O O . VAL A 1 148 ? 2.277 12.088 -5.507 1.00 91.81 148 VAL A O 1
ATOM 1214 N N . LEU A 1 149 ? 2.512 11.857 -3.288 1.00 89.44 149 LEU A N 1
ATOM 1215 C CA . LEU A 1 149 ? 3.952 11.578 -3.350 1.00 89.44 149 LEU A CA 1
ATOM 1216 C C . LEU A 1 149 ? 4.248 10.295 -4.133 1.00 89.44 149 LEU A C 1
ATOM 1218 O O . LEU A 1 149 ? 5.148 10.291 -4.972 1.00 89.44 149 LEU A O 1
ATOM 1222 N N . LEU A 1 150 ? 3.468 9.237 -3.902 1.00 89.38 150 LEU A N 1
ATOM 1223 C CA . LEU A 1 150 ? 3.588 7.963 -4.607 1.00 89.38 150 LEU A CA 1
ATOM 1224 C C . LEU A 1 150 ? 3.379 8.138 -6.113 1.00 89.38 150 LEU A C 1
ATOM 1226 O O . LEU A 1 150 ? 4.173 7.658 -6.923 1.00 89.38 150 LEU A O 1
ATOM 1230 N N . HIS A 1 151 ? 2.321 8.857 -6.489 1.00 90.44 151 HIS A N 1
ATOM 1231 C CA . HIS A 1 151 ? 2.001 9.132 -7.882 1.00 90.44 151 HIS A CA 1
ATOM 1232 C C . HIS A 1 151 ? 3.101 9.951 -8.564 1.00 90.44 151 HIS A C 1
ATOM 1234 O O . HIS A 1 151 ? 3.567 9.585 -9.642 1.00 90.44 151 HIS A O 1
ATOM 1240 N N . ASN A 1 152 ? 3.578 11.009 -7.904 1.00 88.62 152 ASN A N 1
ATOM 1241 C CA . ASN A 1 152 ? 4.652 11.852 -8.423 1.00 88.62 152 ASN A CA 1
ATOM 1242 C C . ASN A 1 152 ? 5.960 11.077 -8.595 1.00 88.62 152 ASN A C 1
ATOM 1244 O O . ASN A 1 152 ? 6.649 11.261 -9.595 1.00 88.62 152 ASN A O 1
ATOM 1248 N N . GLN A 1 153 ? 6.296 10.191 -7.655 1.00 86.81 153 GLN A N 1
ATOM 1249 C CA . GLN A 1 153 ? 7.489 9.360 -7.769 1.00 86.81 153 GLN A CA 1
ATOM 1250 C C . GLN A 1 153 ? 7.401 8.403 -8.965 1.00 86.81 153 GLN A C 1
ATOM 1252 O O . GLN A 1 153 ? 8.361 8.298 -9.732 1.00 86.81 153 GLN A O 1
ATOM 1257 N N . ARG A 1 154 ? 6.257 7.731 -9.150 1.00 88.06 154 ARG A N 1
ATOM 1258 C CA . ARG A 1 154 ? 6.031 6.849 -10.307 1.00 88.06 154 ARG A CA 1
ATOM 1259 C C . ARG A 1 154 ? 6.151 7.626 -11.618 1.00 88.06 154 ARG A C 1
ATOM 1261 O O . ARG A 1 154 ? 6.883 7.212 -12.511 1.00 88.06 154 ARG A O 1
ATOM 1268 N N . LEU A 1 155 ? 5.519 8.796 -11.693 1.00 89.75 155 LEU A N 1
ATOM 1269 C CA . LEU A 1 155 ? 5.581 9.665 -12.866 1.00 89.75 155 LEU A CA 1
ATOM 1270 C C . LEU A 1 155 ? 7.010 10.147 -13.159 1.00 89.75 155 LEU A C 1
ATOM 1272 O O . LEU A 1 155 ? 7.431 10.152 -14.314 1.00 89.75 155 LEU A O 1
ATOM 1276 N N . ALA A 1 156 ? 7.780 10.515 -12.134 1.00 86.75 156 ALA A N 1
ATOM 1277 C CA . ALA A 1 156 ? 9.178 10.906 -12.296 1.00 86.75 156 ALA A CA 1
ATOM 1278 C C . ALA A 1 156 ? 10.035 9.755 -12.849 1.00 86.75 156 ALA A C 1
ATOM 1280 O O . ALA A 1 156 ? 10.819 9.970 -13.775 1.00 86.75 156 ALA A O 1
ATOM 1281 N N . SER A 1 157 ? 9.842 8.537 -12.333 1.00 87.25 157 SER A N 1
ATOM 1282 C CA . SER A 1 157 ? 10.538 7.342 -12.821 1.00 87.25 157 SER A CA 1
ATOM 1283 C C . SER A 1 157 ? 10.186 7.032 -14.281 1.00 87.25 157 SER A C 1
ATOM 1285 O O . SER A 1 157 ? 11.081 6.833 -15.105 1.00 87.25 157 SER A O 1
ATOM 1287 N N . ASP A 1 158 ? 8.902 7.094 -14.639 1.00 89.75 158 ASP A N 1
ATOM 1288 C CA . ASP A 1 158 ? 8.443 6.888 -16.015 1.00 89.75 158 ASP A CA 1
ATOM 1289 C C . ASP A 1 158 ? 9.011 7.935 -16.979 1.00 89.75 158 ASP A C 1
ATOM 1291 O O . ASP A 1 158 ? 9.430 7.607 -18.094 1.00 89.75 158 ASP A O 1
ATOM 1295 N N . LEU A 1 159 ? 9.050 9.204 -16.563 1.00 89.88 159 LEU A N 1
ATOM 1296 C CA . LEU A 1 159 ? 9.647 10.273 -17.359 1.00 89.88 159 LEU A CA 1
ATOM 1297 C C . LEU A 1 159 ? 11.142 10.049 -17.573 1.00 89.88 159 LEU A C 1
ATOM 1299 O O . LEU A 1 159 ? 11.626 10.276 -18.680 1.00 89.88 159 LEU A O 1
ATOM 1303 N N . GLU A 1 160 ? 11.873 9.588 -16.560 1.00 91.31 160 GLU A N 1
ATOM 1304 C CA . GLU A 1 160 ? 13.296 9.273 -16.692 1.00 91.31 160 GLU A CA 1
ATOM 1305 C C . GLU A 1 160 ? 13.532 8.150 -17.712 1.00 91.31 160 GLU A C 1
ATOM 1307 O O . GLU A 1 160 ? 14.375 8.284 -18.602 1.00 91.31 160 GLU A O 1
ATOM 1312 N N . ILE A 1 161 ? 12.741 7.074 -17.648 1.00 91.69 161 ILE A N 1
ATOM 1313 C CA . ILE A 1 161 ? 12.813 5.962 -18.608 1.00 91.69 161 ILE A CA 1
ATOM 1314 C C . ILE A 1 161 ? 12.526 6.461 -20.028 1.00 91.69 161 ILE A C 1
ATOM 1316 O O . ILE A 1 161 ? 13.252 6.131 -20.970 1.00 91.69 161 ILE A O 1
ATOM 1320 N N . LYS A 1 162 ? 11.484 7.284 -20.199 1.00 91.00 162 LYS A N 1
ATOM 1321 C CA . LYS A 1 162 ? 11.122 7.847 -21.507 1.00 91.00 162 LYS A CA 1
ATOM 1322 C C . LYS A 1 162 ? 12.190 8.796 -22.045 1.00 91.00 162 LYS A C 1
ATOM 1324 O O . LYS A 1 162 ? 12.475 8.740 -23.238 1.00 91.00 162 LYS A O 1
ATOM 1329 N N . LYS A 1 163 ? 12.812 9.614 -21.190 1.00 88.94 163 LYS A N 1
ATOM 1330 C CA . LYS A 1 163 ? 13.935 10.486 -21.568 1.00 88.94 163 LYS A CA 1
ATOM 1331 C C . LYS A 1 163 ? 15.132 9.677 -22.058 1.00 88.94 163 LYS A C 1
ATOM 1333 O O . LYS A 1 163 ? 15.592 9.924 -23.165 1.00 88.94 163 LYS A O 1
ATOM 1338 N N . LYS A 1 164 ? 15.549 8.645 -21.317 1.00 90.69 164 LYS A N 1
ATOM 1339 C CA . LYS A 1 164 ? 16.636 7.742 -21.742 1.00 90.69 164 LYS A CA 1
ATOM 1340 C C . LYS A 1 164 ? 16.327 7.056 -23.072 1.00 90.69 164 LYS A C 1
ATOM 1342 O O . LYS A 1 164 ? 17.189 6.934 -23.937 1.00 90.69 164 LYS A O 1
ATOM 1347 N N . LYS A 1 165 ? 15.077 6.626 -23.270 1.00 89.62 165 LYS A N 1
ATOM 1348 C CA . LYS A 1 165 ? 14.642 6.027 -24.538 1.00 89.62 165 LYS A CA 1
ATOM 1349 C C . LYS A 1 165 ? 14.702 7.029 -25.697 1.00 89.62 165 LYS A C 1
ATOM 1351 O O . LYS A 1 165 ? 15.109 6.656 -26.792 1.00 89.62 165 LYS A O 1
ATOM 1356 N N . LEU A 1 166 ? 14.318 8.282 -25.455 1.00 89.38 166 LEU A N 1
ATOM 1357 C CA . LEU A 1 166 ? 14.407 9.356 -26.442 1.00 89.38 166 LEU A CA 1
ATOM 1358 C C . LEU A 1 166 ? 15.862 9.683 -26.799 1.00 89.38 166 LEU A C 1
ATOM 1360 O O . LEU A 1 166 ? 16.168 9.845 -27.974 1.00 89.38 166 LEU A O 1
ATOM 1364 N N . GLU A 1 167 ? 16.757 9.749 -25.813 1.00 88.56 167 GLU A N 1
ATOM 1365 C CA . GLU A 1 167 ? 18.195 9.949 -26.042 1.00 88.56 167 GLU A CA 1
ATOM 1366 C C . GLU A 1 167 ? 18.778 8.839 -26.915 1.00 88.56 167 GLU A C 1
ATOM 1368 O O . GLU A 1 167 ? 19.434 9.135 -27.910 1.00 88.56 167 GLU A O 1
ATOM 1373 N N . LYS A 1 168 ? 18.425 7.579 -26.635 1.00 89.75 168 LYS A N 1
ATOM 1374 C CA . LYS A 1 168 ? 18.830 6.440 -27.465 1.00 89.75 168 LYS A CA 1
ATOM 1375 C C . LYS A 1 168 ? 18.317 6.542 -28.905 1.00 89.75 168 LYS A C 1
ATOM 1377 O O . LYS A 1 168 ? 19.045 6.231 -29.838 1.00 89.75 168 LYS A O 1
ATOM 1382 N N . PHE A 1 169 ? 17.077 6.989 -29.110 1.00 85.38 169 PHE A N 1
ATOM 1383 C CA . PHE A 1 169 ? 16.573 7.219 -30.467 1.00 85.38 169 PHE A CA 1
ATOM 1384 C C . PHE A 1 169 ? 17.327 8.336 -31.186 1.00 85.38 169 PHE A C 1
ATOM 1386 O O . PHE A 1 169 ? 17.583 8.220 -32.378 1.00 85.38 169 PHE A O 1
ATOM 1393 N N . ARG A 1 170 ? 17.721 9.400 -30.479 1.00 81.44 170 ARG A N 1
ATOM 1394 C CA . ARG A 1 170 ? 18.534 10.467 -31.075 1.00 81.44 170 ARG A CA 1
ATOM 1395 C C . ARG A 1 170 ? 19.914 9.962 -31.480 1.00 81.44 170 ARG A C 1
ATOM 1397 O O . ARG A 1 170 ? 20.343 10.271 -32.581 1.00 81.44 170 ARG A O 1
ATOM 1404 N N . GLU A 1 171 ? 20.576 9.191 -30.621 1.00 83.94 171 GLU A N 1
ATOM 1405 C CA . GLU A 1 171 ? 21.880 8.582 -30.911 1.00 83.94 171 GLU A CA 1
ATOM 1406 C C . GLU A 1 171 ? 21.814 7.666 -32.138 1.00 83.94 171 GLU A C 1
ATOM 1408 O O . GLU A 1 171 ? 22.576 7.857 -33.083 1.00 83.94 171 GLU A O 1
ATOM 1413 N N . ASN A 1 172 ? 20.826 6.767 -32.180 1.00 83.56 172 ASN A N 1
ATOM 1414 C CA . ASN A 1 172 ? 20.591 5.906 -33.338 1.00 83.56 172 ASN A CA 1
ATOM 1415 C C . ASN A 1 172 ? 20.358 6.719 -34.622 1.00 83.56 172 ASN A C 1
ATOM 1417 O O . ASN A 1 172 ? 20.914 6.386 -35.662 1.00 83.56 172 ASN A O 1
ATOM 1421 N N . ASN A 1 173 ? 19.581 7.805 -34.556 1.00 77.19 173 ASN A N 1
ATOM 1422 C CA . ASN A 1 173 ? 19.338 8.656 -35.722 1.00 77.19 173 ASN A CA 1
ATOM 1423 C C . ASN A 1 173 ? 20.623 9.328 -36.232 1.00 77.19 173 ASN A C 1
ATOM 1425 O O . ASN A 1 173 ? 20.774 9.499 -37.438 1.00 77.19 173 ASN A O 1
ATOM 1429 N N . PHE A 1 174 ? 21.546 9.723 -35.347 1.00 79.19 174 PHE A N 1
ATOM 1430 C CA . PHE A 1 174 ? 22.845 10.260 -35.770 1.00 79.19 174 PHE A CA 1
ATOM 1431 C C . PHE A 1 174 ? 23.703 9.190 -36.452 1.00 79.19 174 PHE A C 1
ATOM 1433 O O . PHE A 1 174 ? 24.353 9.484 -37.453 1.00 79.19 174 PHE A O 1
ATOM 1440 N N . GLU A 1 175 ? 23.676 7.952 -35.953 1.00 80.62 175 GLU A N 1
ATOM 1441 C CA . GLU A 1 175 ? 24.363 6.822 -36.585 1.00 80.62 175 GLU A CA 1
ATOM 1442 C C . GLU A 1 175 ? 23.776 6.504 -37.971 1.00 80.62 175 GLU A C 1
ATOM 1444 O O . GLU A 1 175 ? 24.514 6.290 -38.931 1.00 80.62 175 GLU A O 1
ATOM 1449 N N . GLU A 1 176 ? 22.448 6.513 -38.100 1.00 81.81 176 GLU A N 1
ATOM 1450 C CA . GLU A 1 176 ? 21.758 6.328 -39.380 1.00 81.81 176 GLU A CA 1
ATOM 1451 C C . GLU A 1 176 ? 22.078 7.453 -40.371 1.00 81.81 176 GLU A C 1
ATOM 1453 O O . GLU A 1 176 ? 22.356 7.174 -41.537 1.00 81.81 176 GLU A O 1
ATOM 1458 N N . LEU A 1 177 ? 22.113 8.710 -39.914 1.00 84.00 177 LEU A N 1
ATOM 1459 C CA . LEU A 1 177 ? 22.500 9.851 -40.747 1.00 84.00 177 LEU A CA 1
ATOM 1460 C C . LEU A 1 177 ? 23.944 9.712 -41.252 1.00 84.00 177 LEU A C 1
ATOM 1462 O O . LEU A 1 177 ? 24.204 9.946 -42.427 1.00 84.00 177 LEU A O 1
ATOM 1466 N N . ALA A 1 178 ? 24.873 9.289 -40.391 1.00 84.88 178 ALA A N 1
ATOM 1467 C CA . ALA A 1 178 ? 26.264 9.063 -40.777 1.00 84.88 178 ALA A CA 1
ATOM 1468 C C . ALA A 1 178 ? 26.399 7.939 -41.820 1.00 84.88 178 ALA A C 1
ATOM 1470 O O . ALA A 1 178 ? 27.169 8.068 -42.769 1.00 84.88 178 ALA A O 1
ATOM 1471 N N . LYS A 1 179 ? 25.618 6.858 -41.686 1.00 85.56 179 LYS A N 1
ATOM 1472 C CA . LYS A 1 179 ? 25.565 5.778 -42.687 1.00 85.56 179 LYS A CA 1
ATOM 1473 C C . LYS A 1 179 ? 25.001 6.259 -44.020 1.00 85.56 179 LYS A C 1
ATOM 1475 O O . LYS A 1 179 ? 25.525 5.877 -45.061 1.00 85.56 179 LYS A O 1
ATOM 1480 N N . LEU A 1 180 ? 23.958 7.090 -43.994 1.00 84.56 180 LEU A N 1
ATOM 1481 C CA . LEU A 1 180 ? 23.392 7.684 -45.205 1.00 84.56 180 LEU A CA 1
ATOM 1482 C C . LEU A 1 180 ? 24.388 8.610 -45.903 1.00 84.56 180 LEU A C 1
ATOM 1484 O O . LEU A 1 180 ? 24.494 8.556 -47.123 1.00 84.56 180 LEU A O 1
ATOM 1488 N N . GLU A 1 181 ? 25.136 9.416 -45.149 1.00 83.19 181 GLU A N 1
ATOM 1489 C CA . GLU A 1 181 ? 26.150 10.307 -45.718 1.00 83.19 181 GLU A CA 1
ATOM 1490 C C . GLU A 1 181 ? 27.335 9.525 -46.303 1.00 83.19 181 GLU A C 1
ATOM 1492 O O . GLU A 1 181 ? 27.792 9.834 -47.399 1.00 83.19 181 GLU A O 1
ATOM 1497 N N . SER A 1 182 ? 27.781 8.461 -45.626 1.00 86.38 182 SER A N 1
ATOM 1498 C CA . SER A 1 182 ? 28.788 7.541 -46.173 1.00 86.38 182 SER A CA 1
ATOM 1499 C C . SER A 1 182 ? 28.310 6.926 -47.486 1.00 86.38 182 SER A C 1
ATOM 1501 O O . SER A 1 182 ? 29.007 7.014 -48.488 1.00 86.38 182 SER A O 1
ATOM 1503 N N . LEU A 1 183 ? 27.092 6.372 -47.502 1.00 89.31 183 LEU A N 1
ATOM 1504 C CA . LEU A 1 183 ? 26.516 5.766 -48.701 1.00 89.31 183 LEU A CA 1
ATOM 1505 C C . LEU A 1 183 ? 26.383 6.784 -49.839 1.00 89.31 183 LEU A C 1
ATOM 1507 O O . LEU A 1 183 ? 26.647 6.463 -50.993 1.00 89.31 183 LEU A O 1
ATOM 1511 N N . ARG A 1 184 ? 25.979 8.018 -49.522 1.00 86.44 184 ARG A N 1
ATOM 1512 C CA . ARG A 1 184 ? 25.922 9.111 -50.492 1.00 86.44 184 ARG A CA 1
ATOM 1513 C C . ARG A 1 184 ? 27.301 9.381 -51.095 1.00 86.44 184 ARG A C 1
ATOM 1515 O O . ARG A 1 184 ? 27.406 9.460 -52.314 1.00 86.44 184 ARG A O 1
ATOM 1522 N N . SER A 1 185 ? 28.332 9.510 -50.261 1.00 87.12 185 SER A N 1
ATOM 1523 C CA . SER A 1 185 ? 29.702 9.753 -50.723 1.00 87.12 185 SER A CA 1
ATOM 1524 C C . SER A 1 185 ? 30.226 8.607 -51.589 1.00 87.12 185 SER A C 1
ATOM 1526 O O . SER A 1 185 ? 30.902 8.861 -52.585 1.00 87.12 185 SER A O 1
ATOM 1528 N N . ASP A 1 186 ? 29.904 7.361 -51.234 1.00 89.38 186 ASP A N 1
ATOM 1529 C CA . ASP A 1 186 ? 30.293 6.178 -52.005 1.00 89.38 186 ASP A CA 1
ATOM 1530 C C . ASP A 1 186 ? 29.652 6.206 -53.403 1.00 89.38 186 ASP A C 1
ATOM 1532 O O . ASP A 1 186 ? 30.334 6.006 -54.407 1.00 89.38 186 ASP A O 1
ATOM 1536 N N . VAL A 1 187 ? 28.361 6.548 -53.488 1.00 89.00 187 VAL A N 1
ATOM 1537 C CA . VAL A 1 187 ? 27.636 6.678 -54.765 1.00 89.00 187 VAL A CA 1
ATOM 1538 C C . VAL A 1 187 ? 28.175 7.831 -55.618 1.00 89.00 187 VAL A C 1
ATOM 1540 O O . VAL A 1 187 ? 28.321 7.679 -56.833 1.00 89.00 187 VAL A O 1
ATOM 1543 N N . GLU A 1 188 ? 28.485 8.984 -55.017 1.00 85.50 188 GLU A N 1
ATOM 154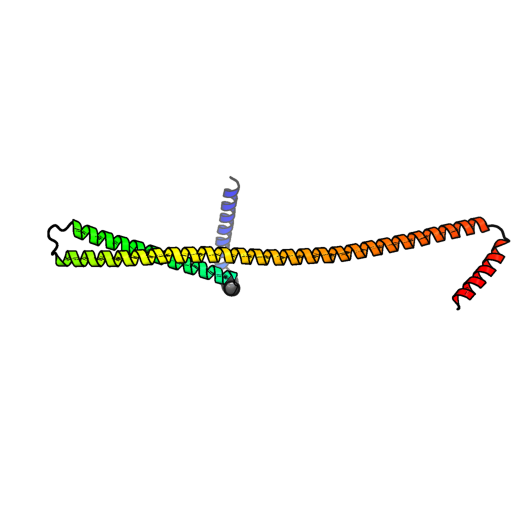4 C CA . GLU A 1 188 ? 29.091 10.119 -55.730 1.00 85.50 188 GLU A CA 1
ATOM 1545 C C . GLU A 1 188 ? 30.458 9.728 -56.321 1.00 85.50 188 GLU A C 1
ATOM 1547 O O . GLU A 1 188 ? 30.740 10.014 -57.487 1.00 85.50 188 GLU A O 1
ATOM 1552 N N . MET A 1 189 ? 31.275 8.995 -55.560 1.00 85.62 189 MET A N 1
ATOM 1553 C CA . MET A 1 189 ? 32.561 8.473 -56.020 1.00 85.62 189 MET A CA 1
ATOM 1554 C C . MET A 1 189 ? 32.401 7.460 -57.166 1.00 85.62 189 MET A C 1
ATOM 1556 O O . MET A 1 189 ? 33.086 7.575 -58.182 1.00 85.62 189 MET A O 1
ATOM 1560 N N . GLU A 1 190 ? 31.498 6.484 -57.040 1.00 85.69 190 GLU A N 1
ATOM 1561 C CA . GLU A 1 190 ? 31.222 5.505 -58.103 1.00 85.69 190 GLU A CA 1
ATOM 1562 C C . GLU A 1 190 ? 30.736 6.178 -59.393 1.00 85.69 190 GLU A C 1
ATOM 1564 O O . GLU A 1 190 ? 31.152 5.794 -60.488 1.00 85.69 190 GLU A O 1
ATOM 1569 N N . THR A 1 191 ? 29.914 7.222 -59.275 1.00 82.81 191 THR A N 1
ATOM 1570 C CA . THR A 1 191 ? 29.430 7.996 -60.426 1.00 82.81 191 THR A CA 1
ATOM 1571 C C . THR A 1 191 ? 30.588 8.681 -61.157 1.00 82.81 191 THR A C 1
ATOM 1573 O O . THR A 1 191 ? 30.698 8.554 -62.375 1.00 82.81 191 THR A O 1
ATOM 1576 N N . LEU A 1 192 ? 31.505 9.325 -60.425 1.00 81.94 192 LEU A N 1
ATOM 1577 C CA . LEU A 1 192 ? 32.710 9.939 -61.002 1.00 81.94 192 LEU A CA 1
ATOM 1578 C C . LEU A 1 192 ? 33.616 8.913 -61.701 1.00 81.94 192 LEU A C 1
ATOM 1580 O O . LEU A 1 192 ? 34.168 9.192 -62.770 1.00 81.94 192 LEU A O 1
ATOM 1584 N N . TYR A 1 193 ? 33.766 7.713 -61.131 1.00 74.81 193 TYR A N 1
ATOM 1585 C CA . TYR A 1 193 ? 34.521 6.633 -61.770 1.00 74.81 193 TYR A CA 1
ATOM 1586 C C . TYR A 1 193 ? 33.872 6.174 -63.078 1.00 74.81 193 TYR A C 1
ATOM 1588 O O . TYR A 1 193 ? 34.577 5.997 -64.072 1.00 74.81 193 TYR A O 1
ATOM 1596 N N . LEU A 1 194 ? 32.545 6.014 -63.108 1.00 75.00 194 LEU A N 1
ATOM 1597 C CA . LEU A 1 194 ? 31.817 5.642 -64.323 1.00 75.00 194 LEU A CA 1
ATOM 1598 C C . LEU A 1 194 ? 31.926 6.719 -65.408 1.00 75.00 194 LEU A C 1
ATOM 1600 O O . LEU A 1 194 ? 32.188 6.379 -66.560 1.00 75.00 194 LEU A O 1
ATOM 1604 N N . GLU A 1 195 ? 31.809 8.000 -65.050 1.00 76.62 195 GLU A N 1
ATOM 1605 C CA . GLU A 1 195 ? 32.021 9.112 -65.986 1.00 76.62 195 GLU A CA 1
ATOM 1606 C C . GLU A 1 195 ? 33.450 9.121 -66.548 1.00 76.62 195 GLU A C 1
ATOM 1608 O O . GLU A 1 195 ? 33.647 9.314 -67.747 1.00 76.62 195 GLU A O 1
ATOM 1613 N N . THR A 1 196 ? 34.455 8.853 -65.709 1.00 75.44 196 THR A N 1
ATOM 1614 C CA . THR A 1 196 ? 35.858 8.779 -66.145 1.00 75.44 196 THR A CA 1
ATOM 1615 C C . THR A 1 196 ? 36.088 7.607 -67.102 1.00 75.44 196 THR A C 1
ATOM 1617 O O . THR A 1 196 ? 36.788 7.757 -68.103 1.00 75.44 196 THR A O 1
ATOM 1620 N N . ILE A 1 197 ? 35.489 6.441 -66.830 1.00 63.94 197 ILE A N 1
ATOM 1621 C CA . ILE A 1 197 ? 35.557 5.275 -67.723 1.00 63.94 197 ILE A CA 1
ATOM 1622 C C . ILE A 1 197 ? 34.869 5.576 -69.054 1.00 63.94 197 ILE A C 1
ATOM 1624 O O . ILE A 1 197 ? 35.414 5.217 -70.094 1.00 63.94 197 ILE A O 1
ATOM 1628 N N . ASP A 1 198 ? 33.716 6.245 -69.047 1.00 61.94 198 ASP A N 1
ATOM 1629 C CA . ASP A 1 198 ? 33.004 6.603 -70.276 1.00 61.94 198 ASP A CA 1
ATOM 1630 C C . ASP A 1 198 ? 33.811 7.601 -71.121 1.00 61.94 198 ASP A C 1
ATOM 1632 O O . ASP A 1 198 ? 33.977 7.408 -72.324 1.00 61.94 198 ASP A O 1
ATOM 1636 N N . GLN A 1 199 ? 34.437 8.597 -70.486 1.00 64.62 199 GLN A N 1
ATOM 1637 C CA . GLN A 1 199 ? 35.364 9.517 -71.153 1.00 64.62 199 GLN A CA 1
ATOM 1638 C C . GLN A 1 199 ? 36.597 8.802 -71.719 1.00 64.62 199 GLN A C 1
ATOM 1640 O O . GLN A 1 199 ? 37.031 9.106 -72.832 1.00 64.62 199 GLN A O 1
ATOM 1645 N N . LEU A 1 200 ? 37.172 7.847 -70.980 1.00 53.56 200 LEU A N 1
ATOM 1646 C CA . LEU A 1 200 ? 38.304 7.050 -71.455 1.00 53.56 200 LEU A CA 1
ATOM 1647 C C . LEU A 1 200 ? 37.885 6.135 -72.616 1.00 53.56 200 LEU A C 1
ATOM 1649 O O . LEU A 1 200 ? 38.625 5.989 -73.583 1.00 53.56 200 LEU A O 1
ATOM 1653 N N . SER A 1 201 ? 36.687 5.556 -72.544 1.00 50.75 201 SER A N 1
ATOM 1654 C CA . SER A 1 201 ? 36.098 4.694 -73.571 1.00 50.75 201 SER A CA 1
ATOM 1655 C C . SER A 1 201 ? 35.786 5.467 -74.854 1.00 50.75 201 SER A C 1
ATOM 1657 O O . SER A 1 201 ? 36.123 4.998 -75.939 1.00 50.75 201 SER A O 1
ATOM 1659 N N . GLN A 1 202 ? 35.234 6.682 -74.747 1.00 59.00 202 GLN A N 1
ATOM 1660 C CA . GLN A 1 202 ? 35.068 7.593 -75.884 1.00 59.00 202 GLN A CA 1
ATOM 1661 C C . GLN A 1 202 ? 36.415 7.956 -76.501 1.00 59.00 202 GLN A C 1
ATOM 1663 O O . GLN A 1 202 ? 36.588 7.817 -77.708 1.00 59.00 202 GLN A O 1
ATOM 1668 N N . ARG A 1 203 ? 37.412 8.315 -75.681 1.00 55.81 203 ARG A N 1
ATOM 1669 C CA . ARG A 1 203 ? 38.768 8.577 -76.185 1.00 55.81 203 ARG A CA 1
ATOM 1670 C C . ARG A 1 203 ? 39.373 7.361 -76.882 1.00 55.81 203 ARG A C 1
ATOM 1672 O O . ARG A 1 203 ? 40.024 7.541 -77.902 1.00 55.81 203 ARG A O 1
ATOM 1679 N N . ILE A 1 204 ? 39.147 6.142 -76.386 1.00 53.72 204 ILE A N 1
ATOM 1680 C CA . ILE A 1 204 ? 39.594 4.890 -77.026 1.00 53.72 204 ILE A CA 1
ATOM 1681 C C . ILE A 1 204 ? 38.836 4.616 -78.336 1.00 53.72 204 ILE A C 1
ATOM 1683 O O . ILE A 1 204 ? 39.431 4.131 -79.296 1.00 53.72 204 ILE A O 1
ATOM 1687 N N . GLN A 1 205 ? 37.539 4.928 -78.411 1.00 52.94 205 GLN A N 1
ATOM 1688 C CA . GLN A 1 205 ? 36.779 4.836 -79.662 1.00 52.94 205 GLN A CA 1
ATOM 1689 C C . GLN A 1 205 ? 37.282 5.833 -80.711 1.00 52.94 205 GLN A C 1
ATOM 1691 O O . GLN A 1 205 ? 37.416 5.450 -81.876 1.00 52.94 205 GLN A O 1
ATOM 1696 N N . ASP A 1 206 ? 37.617 7.052 -80.286 1.00 52.59 206 ASP A N 1
ATOM 1697 C CA . ASP A 1 206 ? 38.130 8.120 -81.146 1.00 52.59 206 ASP A CA 1
ATOM 1698 C C . ASP A 1 206 ? 39.593 7.887 -81.583 1.00 52.59 206 ASP A C 1
ATOM 1700 O O . ASP A 1 206 ? 39.972 8.303 -82.674 1.00 52.59 206 ASP A O 1
ATOM 1704 N N . THR A 1 207 ? 40.401 7.149 -80.808 1.00 47.94 207 THR A N 1
ATOM 1705 C CA . THR A 1 207 ? 41.822 6.835 -81.107 1.00 47.94 207 THR A CA 1
ATOM 1706 C C . THR A 1 207 ? 42.031 5.549 -81.927 1.00 47.94 207 THR A C 1
ATOM 1708 O O . THR A 1 207 ? 43.081 4.910 -81.863 1.00 47.94 207 THR A O 1
ATOM 1711 N N . ASN A 1 208 ? 41.073 5.163 -82.778 1.00 46.44 208 ASN A N 1
ATOM 1712 C CA . ASN A 1 208 ? 41.225 4.039 -83.724 1.00 46.44 208 ASN A CA 1
ATOM 1713 C C . ASN A 1 208 ? 42.036 4.379 -85.000 1.00 46.44 208 ASN A C 1
ATOM 1715 O O . ASN A 1 208 ? 41.839 3.772 -86.056 1.00 46.44 208 ASN A O 1
ATOM 1719 N N . THR A 1 209 ? 42.989 5.310 -84.921 1.00 49.56 209 THR A N 1
ATOM 1720 C CA . THR A 1 209 ? 43.963 5.592 -85.988 1.00 49.56 209 THR A CA 1
ATOM 1721 C C . THR A 1 209 ? 45.393 5.478 -85.465 1.00 49.56 209 THR A C 1
ATOM 1723 O O . THR A 1 209 ? 45.724 5.978 -84.398 1.00 49.56 209 THR A O 1
ATOM 1726 N N . VAL A 1 210 ? 46.244 4.801 -86.243 1.00 50.03 210 VAL A N 1
ATOM 1727 C CA . VAL A 1 210 ? 47.600 4.321 -85.893 1.00 50.03 210 VAL A CA 1
ATOM 1728 C C . 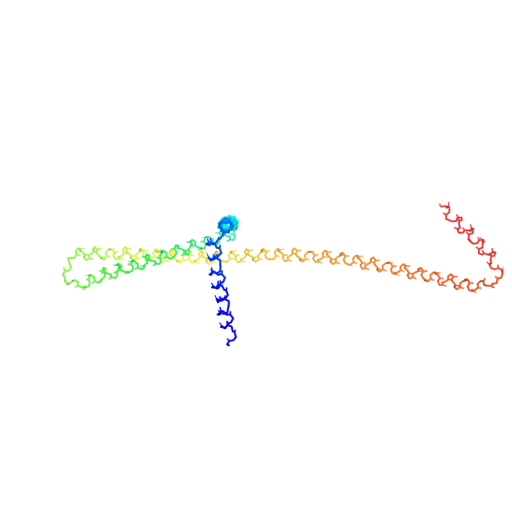VAL A 1 210 ? 48.587 5.427 -85.451 1.00 50.03 210 VAL A C 1
ATOM 1730 O O . VAL A 1 210 ? 49.624 5.102 -84.882 1.00 50.03 210 VAL A O 1
ATOM 1733 N N . ASP A 1 211 ? 48.253 6.709 -85.624 1.00 51.38 211 ASP A N 1
ATOM 1734 C CA . ASP A 1 211 ? 49.083 7.861 -85.223 1.00 51.38 211 ASP A CA 1
ATOM 1735 C C . ASP A 1 211 ? 49.007 8.212 -83.717 1.00 51.38 211 ASP A C 1
ATOM 1737 O O . ASP A 1 211 ? 49.958 8.768 -83.169 1.00 51.38 211 ASP A O 1
ATOM 1741 N N . ASP A 1 212 ? 47.927 7.860 -83.005 1.00 50.91 212 ASP A N 1
ATOM 1742 C CA . ASP A 1 212 ? 47.712 8.319 -81.614 1.00 50.91 212 ASP A CA 1
ATOM 1743 C C . ASP A 1 212 ? 48.381 7.444 -80.537 1.00 50.91 212 ASP A C 1
ATOM 1745 O O . ASP A 1 212 ? 48.566 7.873 -79.393 1.00 50.91 212 ASP A O 1
ATOM 1749 N N . ALA A 1 213 ? 48.820 6.233 -80.892 1.00 51.94 213 ALA A N 1
ATOM 1750 C CA . ALA A 1 213 ? 49.523 5.340 -79.968 1.00 51.94 213 ALA A CA 1
ATOM 1751 C C . ALA A 1 213 ? 50.893 5.903 -79.527 1.00 51.94 213 ALA A C 1
ATOM 1753 O O . ALA A 1 213 ? 51.342 5.647 -78.409 1.00 51.94 213 ALA A O 1
ATOM 1754 N N . GLU A 1 214 ? 51.543 6.712 -80.371 1.00 52.59 214 GLU A N 1
ATOM 1755 C CA . GLU A 1 214 ? 52.850 7.320 -80.081 1.00 52.59 214 GLU A CA 1
ATOM 1756 C C . GLU A 1 214 ? 52.745 8.542 -79.146 1.00 52.59 214 GLU A C 1
ATOM 1758 O O . GLU A 1 214 ? 53.660 8.830 -78.367 1.00 52.59 214 GLU A O 1
ATOM 1763 N N . VAL A 1 215 ? 51.610 9.248 -79.185 1.00 57.31 215 VAL A N 1
ATOM 1764 C CA . VAL A 1 215 ? 51.339 10.422 -78.341 1.00 57.31 215 VAL A CA 1
ATOM 1765 C C . VAL A 1 215 ? 50.952 9.989 -76.927 1.00 57.31 215 VAL A C 1
ATOM 1767 O O . VAL A 1 215 ? 51.506 10.509 -75.955 1.00 57.31 215 VAL A O 1
ATOM 1770 N N . LEU A 1 216 ? 50.107 8.961 -76.805 1.00 54.09 216 LEU A N 1
ATOM 1771 C CA . LEU A 1 216 ? 49.712 8.371 -75.521 1.00 54.09 216 LEU A CA 1
ATOM 1772 C C . LEU A 1 216 ? 50.896 7.769 -74.750 1.00 54.09 216 LEU A C 1
ATOM 1774 O O . LEU A 1 216 ? 50.965 7.903 -73.529 1.00 54.09 216 LEU A O 1
ATOM 1778 N N . GLN A 1 217 ? 51.871 7.168 -75.442 1.00 55.50 217 GLN A N 1
ATOM 1779 C CA . GLN A 1 217 ? 53.070 6.624 -74.797 1.00 55.50 217 GLN A CA 1
ATOM 1780 C C . GLN A 1 217 ? 53.963 7.726 -74.201 1.00 55.50 217 GLN A C 1
ATOM 1782 O O . GLN A 1 217 ? 54.521 7.549 -73.120 1.00 55.50 217 GLN A O 1
ATOM 1787 N N . LYS A 1 218 ? 54.052 8.891 -74.857 1.00 60.84 218 LYS A N 1
ATOM 1788 C CA . LYS A 1 218 ? 54.769 10.067 -74.332 1.00 60.84 218 LYS A CA 1
ATOM 1789 C C . LYS A 1 218 ? 54.051 10.735 -73.165 1.00 60.84 218 LYS A C 1
ATOM 1791 O O . LYS A 1 218 ? 54.712 11.274 -72.280 1.00 60.84 218 LYS A O 1
ATOM 1796 N N . GLU A 1 219 ? 52.722 10.729 -73.166 1.00 58.97 219 GLU A N 1
ATOM 1797 C CA . GLU A 1 219 ? 51.930 11.328 -72.090 1.00 58.97 219 GLU A CA 1
ATOM 1798 C C . GLU A 1 219 ? 51.927 10.459 -70.825 1.00 58.97 219 GLU A C 1
ATOM 1800 O O . GLU A 1 219 ? 52.094 10.987 -69.726 1.00 58.97 219 GLU A O 1
ATOM 1805 N N . LEU A 1 220 ? 51.869 9.131 -70.973 1.00 61.44 220 LEU A N 1
ATOM 1806 C CA . LEU A 1 220 ? 52.030 8.182 -69.864 1.00 61.44 220 LEU A CA 1
ATOM 1807 C C . LEU A 1 220 ? 53.410 8.277 -69.202 1.00 61.44 220 LEU A C 1
ATOM 1809 O O . LEU A 1 220 ? 53.500 8.268 -67.977 1.00 61.44 220 LEU A O 1
ATOM 1813 N N . ASP A 1 221 ? 54.477 8.437 -69.986 1.00 63.41 221 ASP A N 1
ATOM 1814 C CA . ASP A 1 221 ? 55.843 8.596 -69.463 1.00 63.41 221 ASP A CA 1
ATOM 1815 C C . ASP A 1 221 ? 56.022 9.931 -68.709 1.00 63.41 221 ASP A C 1
ATOM 1817 O O . ASP A 1 221 ? 56.809 10.050 -67.767 1.00 63.41 221 ASP A O 1
ATOM 1821 N N . LYS A 1 222 ? 55.236 10.948 -69.085 1.00 66.12 222 LYS A N 1
ATOM 1822 C CA . LYS A 1 222 ? 55.203 12.249 -68.412 1.00 66.12 222 LYS A CA 1
ATOM 1823 C C . LYS A 1 222 ? 54.409 12.197 -67.104 1.00 66.12 222 LYS A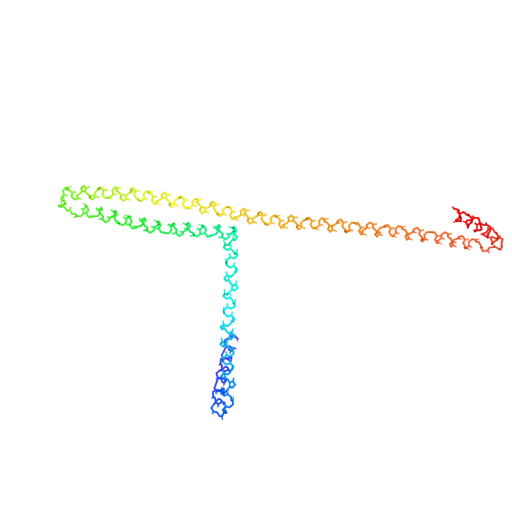 C 1
ATOM 1825 O O . LYS A 1 222 ? 54.890 12.713 -66.100 1.00 66.12 222 LYS A O 1
ATOM 1830 N N . MET A 1 223 ? 53.258 11.520 -67.092 1.00 58.66 223 MET A N 1
ATOM 1831 C CA . MET A 1 223 ? 52.462 11.330 -65.872 1.00 58.66 223 MET A CA 1
ATOM 1832 C C . MET A 1 223 ? 53.147 10.395 -64.866 1.00 58.66 223 MET A C 1
ATOM 1834 O O . MET A 1 223 ? 53.089 10.656 -63.669 1.00 58.66 223 MET A O 1
ATOM 1838 N N . MET A 1 224 ? 53.860 9.352 -65.315 1.00 55.94 224 MET A N 1
ATOM 1839 C CA . MET A 1 224 ? 54.651 8.506 -64.406 1.00 55.94 224 MET A CA 1
ATOM 1840 C C . MET A 1 224 ? 55.807 9.272 -63.749 1.00 55.94 224 MET A C 1
ATOM 1842 O O . MET A 1 224 ? 56.081 9.059 -62.573 1.00 55.94 224 MET A O 1
ATOM 1846 N N . LYS A 1 225 ? 56.434 10.224 -64.454 1.00 59.03 225 LYS A N 1
ATOM 1847 C CA . LYS A 1 225 ? 57.454 11.113 -63.869 1.00 59.03 225 LYS A CA 1
ATOM 1848 C C . LYS A 1 225 ? 56.911 12.090 -62.831 1.00 59.03 225 LYS A C 1
ATOM 1850 O O . LYS A 1 225 ? 57.644 12.465 -61.923 1.00 59.03 225 LYS A O 1
ATOM 1855 N N . GLU A 1 226 ? 55.662 12.517 -62.970 1.00 55.50 226 GLU A N 1
ATOM 1856 C CA . GLU A 1 226 ? 55.006 13.396 -61.994 1.00 55.50 226 GLU A CA 1
ATOM 1857 C C . GLU A 1 226 ? 54.529 12.634 -60.745 1.00 55.50 226 GLU A C 1
ATOM 1859 O O . GLU A 1 226 ? 54.329 13.253 -59.706 1.00 55.50 226 GLU A O 1
ATOM 1864 N N . LEU A 1 227 ? 54.401 11.304 -60.820 1.00 51.81 227 LEU A N 1
ATOM 1865 C CA . LEU A 1 227 ? 54.012 10.430 -59.704 1.00 51.81 227 LEU A CA 1
ATOM 1866 C C . LEU A 1 227 ? 55.198 9.871 -58.890 1.00 51.81 227 LEU A C 1
ATOM 1868 O O . LEU A 1 227 ? 54.979 9.355 -57.796 1.00 51.81 227 LEU A O 1
ATOM 1872 N N . GLU A 1 228 ? 56.438 9.970 -59.386 1.00 47.16 228 GLU A N 1
ATOM 1873 C CA . GLU A 1 228 ? 57.668 9.577 -58.663 1.00 47.16 228 GLU A CA 1
ATOM 1874 C C . GLU A 1 228 ? 58.334 10.729 -57.871 1.00 47.16 228 GLU A C 1
ATOM 1876 O O . GLU A 1 228 ? 59.417 10.537 -57.311 1.00 47.16 228 GLU A O 1
ATOM 1881 N N . CYS A 1 229 ? 57.703 11.908 -57.788 1.00 39.16 229 CYS A N 1
ATOM 1882 C CA . CYS A 1 229 ? 58.184 13.065 -57.019 1.00 39.16 229 CYS A CA 1
ATOM 1883 C C . CYS A 1 229 ? 57.225 13.430 -55.879 1.00 39.16 229 CYS A C 1
ATOM 1885 O O . CYS A 1 229 ? 57.737 13.833 -54.807 1.00 39.16 229 CYS A O 1
#

pLDDT: mean 82.2, std 13.66, range [39.16, 98.0]